Protein AF-A0A6J0AE97-F1 (afdb_monomer_lite)

Secondary structure (DSSP, 8-state):
-HHHHHHHHHHHHHHHHHHHHHHHHHHHHHHHHHHHHHHHHHHHHHHHHHHHHHHHHHHHHHHHHHHHHHHHHHHHHHHHHHHHHHHHHHHHHHHHHHHHHHHHHHHHHHHHHHHHHHHHHHHHHHHHTSS-----HHHHHHHHHHHHHHHHHHHHHHHHHHHHHHHHHHHHHHHHHHHHHHHHHHHHHHHHHHHHHHHHHHHHHHHHHHHHHHHHHHHHHHHHHHHHHH-TTSPTTTTGGGSPPP-PPPGGGS---------

Radius of gyration: 52.98 Å; chains: 1; bounding box: 102×42×170 Å

Foldseek 3Di:
DVVVVVVVVVVVVVVVVVVVVVVVVVVVVVVVVVVVVVVVVVVVVVVVVVVVVVVVVVVVVVVVVVVVVVVVVVVVVVVVVVVVVVVVVVVVVVVVVVVVVVVVVVVVVVVVVVVVVVVVVVVVVCVVVVDDDPDDPPVVVVVVVVVVVVVVVVVVVVVVVVVVVVVVVVVVVVVVVVVVVVVVVVVVVVVVVVVVVVVVVVVVVVVVVVVVVVVLVVVVVVVVVVCCVVPVVDDPPPCCVVPPDDDPDPPVPDPPPDDPPDD

Sequence (263 aa):
MLKERIAKAEAEIWAQADERQRQAVKKALKEAKDMYKKRIQVLEEEHQKDLQKMAAKTKIELHQNMEDELQREHLAAEQRMVHRIQRIMMECHCEKVQAVQEARAEERRAAQEEIQAQRRKALEELVNTGVTVVKDQKSVSQLIKRKEHEMNVYYCMAQRQEHEEVQAMLQEAEKTHQVALGNVTDKLVSTQGELLSIAKQLGIMTNWKDFLEEELQETRAAFQKYINYTFPKLSPGHADFLLPERKKTPSSLIPQENETTLD

pLDDT: mean 86.83, std 14.33, range [38.44, 97.94]

Structure (mmCIF, N/CA/C/O backbone):
data_AF-A0A6J0AE97-F1
#
_entry.id   AF-A0A6J0AE97-F1
#
loop_
_atom_site.group_PDB
_atom_site.id
_atom_site.type_symbol
_atom_site.label_atom_id
_atom_site.label_alt_id
_atom_site.label_comp_id
_atom_site.label_asym_id
_atom_site.label_entity_id
_atom_site.label_seq_id
_atom_site.pdbx_PDB_ins_code
_atom_site.Cartn_x
_atom_site.Cartn_y
_atom_site.Cartn_z
_atom_site.occupancy
_atom_site.B_iso_or_equiv
_atom_site.auth_seq_id
_atom_site.auth_comp_id
_atom_site.auth_asym_id
_atom_site.auth_atom_id
_atom_site.pdbx_PDB_model_num
ATOM 1 N N . MET A 1 1 ? 48.982 -16.276 -90.617 1.00 63.41 1 MET A N 1
ATOM 2 C CA . MET A 1 1 ? 48.430 -14.920 -90.832 1.00 63.41 1 MET A CA 1
ATOM 3 C C . MET A 1 1 ? 46.909 -14.835 -90.686 1.00 63.41 1 MET A C 1
ATOM 5 O O . MET A 1 1 ? 46.474 -14.304 -89.675 1.00 63.41 1 MET A O 1
ATOM 9 N N . LEU A 1 2 ? 46.075 -15.328 -91.620 1.00 72.50 2 LEU A N 1
ATOM 10 C CA . LEU A 1 2 ? 44.611 -15.116 -91.529 1.00 72.50 2 LEU A CA 1
ATOM 11 C C . LEU A 1 2 ? 43.948 -15.908 -90.380 1.00 72.50 2 LEU A C 1
ATOM 13 O O . LEU A 1 2 ? 43.216 -15.335 -89.582 1.00 72.50 2 LEU A O 1
ATOM 17 N N . LYS A 1 3 ? 44.273 -17.204 -90.243 1.00 78.06 3 LYS A N 1
ATOM 18 C CA . LYS A 1 3 ? 43.742 -18.079 -89.176 1.00 78.06 3 LYS A CA 1
ATOM 19 C C . LYS A 1 3 ? 44.108 -17.605 -87.761 1.00 78.06 3 LYS A C 1
ATOM 21 O O . LYS A 1 3 ? 43.287 -17.675 -86.860 1.00 78.06 3 LYS A O 1
ATOM 26 N N . GLU A 1 4 ? 45.312 -17.066 -87.576 1.00 78.69 4 GLU A N 1
ATOM 27 C CA . GLU A 1 4 ? 45.767 -16.527 -86.283 1.00 78.69 4 GLU A CA 1
ATOM 28 C C . GLU A 1 4 ? 45.053 -15.223 -85.909 1.00 78.69 4 GLU A C 1
ATOM 30 O O . GLU A 1 4 ? 44.801 -14.975 -84.734 1.00 78.69 4 GLU A O 1
ATOM 35 N N . ARG A 1 5 ? 44.708 -14.387 -86.899 1.00 78.81 5 ARG A N 1
ATOM 36 C CA . ARG A 1 5 ? 43.911 -13.173 -86.671 1.00 78.81 5 ARG A CA 1
ATOM 37 C C . ARG A 1 5 ? 42.468 -13.508 -86.287 1.00 78.81 5 ARG A C 1
ATOM 39 O O . ARG A 1 5 ? 41.928 -12.848 -85.410 1.00 78.81 5 ARG A O 1
ATOM 46 N N . ILE A 1 6 ? 41.887 -14.547 -86.892 1.00 83.06 6 ILE A N 1
ATOM 47 C CA . ILE A 1 6 ? 40.552 -15.054 -86.533 1.00 83.06 6 ILE A CA 1
A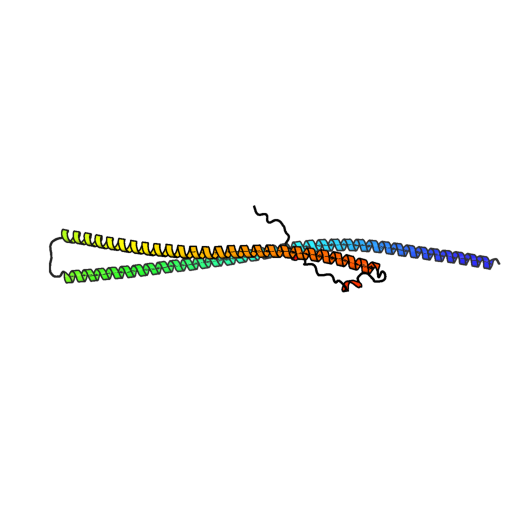TOM 48 C C . ILE A 1 6 ? 40.558 -15.601 -85.101 1.00 83.06 6 ILE A C 1
ATOM 50 O O . ILE A 1 6 ? 39.749 -15.164 -84.293 1.00 83.06 6 ILE A O 1
ATOM 54 N N . ALA A 1 7 ? 41.527 -16.450 -84.745 1.00 85.50 7 ALA A N 1
ATOM 55 C CA . ALA A 1 7 ? 41.634 -17.000 -83.391 1.00 85.50 7 ALA A CA 1
ATOM 56 C C . ALA A 1 7 ? 41.830 -15.916 -82.311 1.00 85.50 7 ALA A C 1
ATOM 58 O O . ALA A 1 7 ? 41.272 -16.019 -81.220 1.00 85.50 7 ALA A O 1
ATOM 59 N N . LYS A 1 8 ? 42.593 -14.851 -82.608 1.00 85.94 8 LYS A N 1
ATOM 60 C CA . LYS A 1 8 ? 42.724 -13.693 -81.706 1.00 85.94 8 LYS A CA 1
ATOM 61 C C . LYS A 1 8 ? 41.406 -12.938 -81.536 1.00 85.94 8 LYS A C 1
ATOM 63 O O . LYS A 1 8 ? 41.029 -12.651 -80.407 1.00 85.94 8 LYS A O 1
ATOM 68 N N . ALA A 1 9 ? 40.696 -12.666 -82.631 1.00 85.75 9 ALA A N 1
ATOM 69 C CA . ALA A 1 9 ? 39.398 -11.996 -82.578 1.00 85.75 9 ALA A CA 1
ATOM 70 C C . ALA A 1 9 ? 38.347 -12.835 -81.825 1.00 85.75 9 ALA A C 1
ATOM 72 O O . ALA A 1 9 ? 37.588 -12.299 -81.024 1.00 85.75 9 ALA A O 1
ATOM 73 N N . GLU A 1 10 ? 38.332 -14.156 -82.019 1.00 86.75 10 GLU A N 1
ATOM 74 C CA . GLU A 1 10 ? 37.465 -15.075 -81.271 1.00 86.75 10 GLU A CA 1
ATOM 75 C C . GLU A 1 10 ? 37.791 -15.061 -79.773 1.00 86.75 10 GLU A C 1
ATOM 77 O O . GLU A 1 10 ? 36.883 -14.934 -78.953 1.00 86.75 10 GLU A O 1
ATOM 82 N N . ALA A 1 11 ? 39.072 -15.126 -79.396 1.00 88.25 11 ALA A N 1
ATOM 83 C CA . ALA A 1 11 ? 39.493 -15.052 -77.996 1.00 88.25 11 ALA A CA 1
ATOM 84 C C . ALA A 1 11 ? 39.111 -13.715 -77.333 1.00 88.25 11 ALA A C 1
ATOM 86 O O . ALA A 1 11 ? 38.666 -13.703 -76.186 1.00 88.25 11 ALA A O 1
ATOM 87 N N . GLU A 1 12 ? 39.232 -12.595 -78.052 1.00 89.56 12 GLU A N 1
ATOM 88 C CA . GLU A 1 12 ? 38.793 -11.275 -77.580 1.00 89.56 12 GLU A CA 1
ATOM 89 C C . GLU A 1 12 ? 37.273 -11.211 -77.378 1.00 89.56 12 GLU A C 1
ATOM 91 O O . GLU A 1 12 ? 36.809 -10.683 -76.364 1.00 89.56 12 GLU A O 1
ATOM 96 N N . ILE A 1 13 ? 36.486 -11.788 -78.292 1.00 91.44 13 ILE A N 1
ATOM 97 C CA . ILE A 1 13 ? 35.025 -11.877 -78.158 1.00 91.44 13 ILE A CA 1
ATOM 98 C C . ILE A 1 13 ? 34.646 -12.734 -76.944 1.00 91.44 13 ILE A C 1
ATOM 100 O O . ILE A 1 13 ? 33.794 -12.323 -76.153 1.00 91.44 13 ILE A O 1
ATOM 104 N N . TRP A 1 14 ? 35.295 -13.886 -76.750 1.00 91.94 14 TRP A N 1
ATOM 105 C CA . TRP A 1 14 ? 35.063 -14.747 -75.587 1.00 91.94 14 TRP A CA 1
ATOM 106 C C . TRP A 1 14 ? 35.442 -14.064 -74.270 1.00 91.94 14 TRP A C 1
ATOM 108 O O . TRP A 1 14 ? 34.682 -14.145 -73.307 1.00 91.94 14 TRP A O 1
ATOM 118 N N . ALA A 1 15 ? 36.555 -13.327 -74.230 1.00 91.12 15 ALA A N 1
ATOM 119 C CA . ALA A 1 15 ? 36.951 -12.553 -73.056 1.00 91.12 15 ALA A CA 1
ATOM 120 C C . ALA A 1 15 ? 35.942 -11.436 -72.730 1.00 91.12 15 ALA A C 1
ATOM 122 O O . ALA A 1 15 ? 35.589 -11.235 -71.568 1.00 91.12 15 ALA A O 1
ATOM 123 N N . GLN A 1 16 ? 35.420 -10.740 -73.748 1.00 92.44 16 GLN A N 1
ATOM 124 C CA . GLN A 1 16 ? 34.354 -9.750 -73.559 1.00 92.44 16 GLN A CA 1
ATOM 125 C C . GLN A 1 16 ? 33.040 -10.386 -73.086 1.00 92.44 16 GLN A C 1
ATOM 127 O O . GLN A 1 16 ? 32.325 -9.785 -72.282 1.00 92.44 16 GLN A O 1
ATOM 132 N N . ALA A 1 17 ? 32.700 -11.577 -73.583 1.00 92.56 17 ALA A N 1
ATOM 133 C CA . ALA A 1 17 ? 31.515 -12.312 -73.155 1.00 92.56 17 ALA A CA 1
ATOM 134 C C . ALA A 1 17 ? 31.625 -12.756 -71.686 1.00 92.56 17 ALA A C 1
ATOM 136 O O . ALA A 1 17 ? 30.689 -12.518 -70.922 1.00 92.56 17 ALA A O 1
ATOM 137 N N . ASP A 1 18 ? 32.773 -13.307 -71.273 1.00 93.19 18 ASP A N 1
ATOM 138 C CA . ASP A 1 18 ? 33.025 -13.712 -69.881 1.00 93.19 18 ASP A CA 1
ATOM 139 C C . ASP A 1 18 ? 32.989 -12.501 -68.932 1.00 93.19 18 ASP A C 1
ATOM 141 O O . ASP A 1 18 ? 32.346 -12.541 -67.883 1.00 93.19 18 ASP A O 1
ATOM 145 N N . GLU A 1 19 ? 33.577 -11.366 -69.324 1.00 93.50 19 GLU A N 1
ATOM 146 C CA . GLU A 1 19 ? 33.522 -10.144 -68.514 1.00 93.50 19 GLU A CA 1
ATOM 147 C C . GLU A 1 19 ? 32.087 -9.605 -68.375 1.00 93.50 19 GLU A C 1
ATOM 149 O O . GLU A 1 19 ? 31.645 -9.290 -67.266 1.00 93.50 19 GLU A O 1
ATOM 154 N N . ARG A 1 20 ? 31.304 -9.566 -69.464 1.00 92.50 20 ARG A N 1
ATOM 155 C CA . ARG A 1 20 ? 29.881 -9.178 -69.403 1.00 92.50 20 ARG A CA 1
ATOM 156 C C . ARG A 1 20 ? 29.069 -10.133 -68.529 1.00 92.50 20 ARG A C 1
ATOM 158 O O . ARG A 1 20 ? 28.230 -9.674 -67.753 1.00 92.50 20 ARG A O 1
ATOM 165 N N . GLN A 1 21 ? 29.329 -11.437 -68.607 1.00 94.06 21 GLN A N 1
ATOM 166 C CA . GLN A 1 21 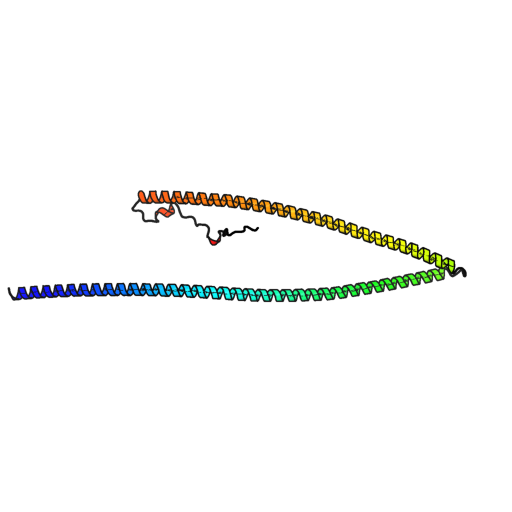? 28.672 -12.438 -67.769 1.00 94.06 21 GLN A CA 1
ATOM 167 C C . GLN A 1 21 ? 29.011 -12.232 -66.287 1.00 94.06 21 GLN A C 1
ATOM 169 O O . GLN A 1 21 ? 28.108 -12.191 -65.450 1.00 94.06 21 GLN A O 1
ATOM 174 N N . ARG A 1 22 ? 30.287 -12.017 -65.945 1.00 94.25 22 ARG A N 1
ATOM 175 C CA . ARG A 1 22 ? 30.718 -11.713 -64.570 1.00 94.25 22 ARG A CA 1
ATOM 176 C C . ARG A 1 22 ? 30.069 -10.440 -64.036 1.00 94.25 22 ARG A C 1
ATOM 178 O O . ARG A 1 22 ? 29.645 -10.414 -62.880 1.00 94.25 22 ARG A O 1
ATOM 185 N N . GLN A 1 23 ? 29.965 -9.395 -64.855 1.00 94.56 23 GLN A N 1
ATOM 186 C CA . GLN A 1 23 ? 29.293 -8.150 -64.476 1.00 94.56 23 GLN A CA 1
ATOM 187 C C . GLN A 1 23 ? 27.790 -8.353 -64.254 1.00 94.56 23 GLN A C 1
ATOM 189 O O . GLN A 1 23 ? 27.260 -7.873 -63.250 1.00 94.56 23 GLN A O 1
ATOM 194 N N . ALA A 1 24 ? 27.117 -9.112 -65.123 1.00 95.00 24 ALA A N 1
ATOM 195 C CA . ALA A 1 24 ? 25.704 -9.449 -64.969 1.00 95.00 24 ALA A CA 1
ATOM 196 C C . ALA A 1 24 ? 25.444 -10.254 -63.684 1.00 95.00 24 ALA A C 1
ATOM 198 O O . ALA A 1 24 ? 24.540 -9.915 -62.922 1.00 95.00 24 ALA A O 1
ATOM 199 N N . VAL A 1 25 ? 26.282 -11.254 -63.385 1.00 95.69 25 VAL A N 1
ATOM 200 C CA . VAL A 1 25 ? 26.188 -12.050 -62.149 1.00 95.69 25 VAL A CA 1
ATOM 201 C C . VAL A 1 25 ? 26.435 -11.186 -60.911 1.00 95.69 25 VAL A C 1
ATOM 203 O O . VAL A 1 25 ? 25.656 -11.243 -59.961 1.00 95.69 25 VAL A O 1
ATOM 206 N N . LYS A 1 26 ? 27.470 -10.334 -60.912 1.00 95.44 26 LYS A N 1
ATOM 207 C CA . LYS A 1 26 ? 27.734 -9.400 -59.801 1.00 95.44 26 LYS A CA 1
ATOM 208 C C . LYS A 1 26 ? 26.561 -8.447 -59.570 1.00 95.44 26 LYS A C 1
ATOM 210 O O . LYS A 1 26 ? 26.207 -8.194 -58.419 1.00 95.44 26 LYS A O 1
ATOM 215 N N . LYS A 1 27 ? 25.956 -7.932 -60.645 1.00 96.12 27 LYS A N 1
ATOM 216 C CA . LYS A 1 27 ? 24.781 -7.057 -60.570 1.00 96.12 27 LYS A CA 1
ATOM 217 C C . LYS A 1 27 ? 23.575 -7.796 -59.987 1.00 96.12 27 LYS A C 1
ATOM 219 O O . LYS A 1 27 ? 23.004 -7.306 -59.019 1.00 96.12 27 LYS A O 1
ATOM 224 N N . ALA A 1 28 ? 23.266 -8.994 -60.483 1.00 96.25 28 ALA A N 1
ATOM 225 C CA . ALA A 1 28 ? 22.170 -9.817 -59.970 1.00 96.25 28 ALA A CA 1
ATOM 226 C C . ALA A 1 28 ? 22.355 -10.181 -58.486 1.00 96.25 28 ALA A C 1
ATOM 228 O O . ALA A 1 28 ? 21.414 -10.084 -57.701 1.00 96.25 28 ALA A O 1
ATOM 229 N N . LEU A 1 29 ? 23.578 -10.532 -58.068 1.00 95.25 29 LEU A N 1
ATOM 230 C CA . LEU A 1 29 ? 23.891 -10.802 -56.660 1.00 95.25 29 LEU A CA 1
ATOM 231 C C . LEU A 1 29 ? 23.714 -9.563 -55.779 1.00 95.25 29 LEU A C 1
ATOM 233 O O . LEU A 1 29 ? 23.197 -9.671 -54.667 1.00 95.25 29 LEU A O 1
ATOM 237 N N . LYS A 1 30 ? 24.130 -8.387 -56.261 1.00 95.88 30 LYS A N 1
ATOM 238 C CA . LYS A 1 30 ? 23.958 -7.128 -55.531 1.00 95.88 30 LYS A CA 1
ATOM 239 C C . LYS A 1 30 ? 22.478 -6.774 -55.380 1.00 95.88 30 LYS A C 1
ATOM 241 O O . LYS A 1 30 ? 22.042 -6.503 -54.268 1.00 95.88 30 LYS A O 1
ATOM 246 N N . GLU A 1 31 ? 21.708 -6.852 -56.461 1.00 96.00 31 GLU A N 1
ATOM 247 C CA . GLU A 1 31 ? 20.266 -6.586 -56.449 1.00 96.00 31 GLU A CA 1
ATOM 248 C C . GLU A 1 31 ? 19.515 -7.565 -55.539 1.00 96.00 31 GLU A C 1
ATOM 250 O O . GLU A 1 31 ? 18.700 -7.137 -54.722 1.00 96.00 31 GLU A O 1
ATOM 255 N N . ALA A 1 32 ? 19.838 -8.861 -55.597 1.00 96.44 32 ALA A N 1
ATOM 256 C CA . ALA A 1 32 ? 19.267 -9.859 -54.697 1.00 96.44 32 ALA A CA 1
ATOM 257 C C . ALA A 1 32 ? 19.600 -9.549 -53.230 1.00 96.44 32 ALA A C 1
ATOM 259 O O . ALA A 1 32 ? 18.709 -9.556 -52.383 1.00 96.44 32 ALA A O 1
ATOM 260 N N . LYS A 1 33 ? 20.862 -9.219 -52.924 1.00 96.56 33 LYS A N 1
ATOM 261 C CA . LYS A 1 33 ? 21.286 -8.836 -51.570 1.00 96.56 33 LYS A CA 1
ATOM 262 C C . LYS A 1 33 ? 20.541 -7.598 -51.071 1.00 96.56 33 LYS A C 1
ATOM 264 O O . LYS A 1 33 ? 20.090 -7.593 -49.928 1.00 96.56 33 LYS A O 1
ATOM 269 N N . ASP A 1 34 ? 20.385 -6.580 -51.912 1.00 96.31 34 ASP A N 1
ATOM 270 C CA . ASP A 1 34 ? 19.666 -5.352 -51.566 1.00 96.31 34 ASP A CA 1
ATOM 271 C C . ASP A 1 34 ? 18.168 -5.625 -51.343 1.00 96.31 34 ASP A C 1
ATOM 273 O O . ASP A 1 34 ? 17.585 -5.105 -50.389 1.00 96.31 34 ASP A O 1
ATOM 277 N N . MET A 1 35 ? 17.550 -6.489 -52.157 1.00 96.75 35 MET A N 1
ATOM 278 C CA . MET A 1 35 ? 16.166 -6.930 -51.947 1.00 96.75 35 MET A CA 1
ATOM 279 C C . MET A 1 35 ? 15.995 -7.703 -50.637 1.00 96.75 35 MET A C 1
ATOM 281 O O . MET A 1 35 ? 15.087 -7.392 -49.866 1.00 96.75 35 MET A O 1
ATOM 285 N N . TYR A 1 36 ? 16.865 -8.676 -50.350 1.00 96.06 36 TYR A N 1
ATOM 286 C CA . TYR A 1 36 ? 16.800 -9.431 -49.097 1.00 96.06 36 TYR A CA 1
ATOM 287 C C . TYR A 1 36 ? 17.025 -8.533 -47.887 1.00 96.06 36 TYR A C 1
ATOM 289 O O . TYR A 1 36 ? 16.295 -8.652 -46.909 1.00 96.06 36 TYR A O 1
ATOM 297 N N . LYS A 1 37 ? 17.967 -7.588 -47.966 1.00 97.12 37 LYS A N 1
ATOM 298 C CA . LYS A 1 37 ? 18.207 -6.622 -46.892 1.00 97.12 37 LYS A CA 1
ATOM 299 C C . LYS A 1 37 ? 16.958 -5.788 -46.597 1.00 97.12 37 LYS A C 1
ATOM 301 O O . LYS A 1 37 ? 16.587 -5.661 -45.437 1.00 97.12 37 LYS A O 1
ATOM 306 N N . LYS A 1 38 ? 16.282 -5.276 -47.632 1.00 96.31 38 LYS A N 1
ATOM 307 C CA . LYS A 1 38 ? 15.012 -4.548 -47.465 1.00 96.31 38 LYS A CA 1
ATOM 308 C C . LYS A 1 38 ? 13.925 -5.433 -46.859 1.00 96.31 38 LYS A C 1
ATOM 310 O O . LYS A 1 38 ? 13.208 -4.995 -45.971 1.00 96.31 38 LYS A O 1
ATOM 315 N N . ARG A 1 39 ? 13.811 -6.685 -47.313 1.00 96.69 39 ARG A N 1
ATOM 316 C CA . ARG A 1 39 ? 12.804 -7.621 -46.800 1.00 96.69 39 ARG A CA 1
ATOM 317 C C . ARG A 1 39 ? 13.033 -7.976 -45.331 1.00 96.69 39 ARG A C 1
ATOM 319 O O . ARG A 1 39 ? 12.067 -8.043 -44.584 1.00 96.69 39 ARG A O 1
ATOM 326 N N . ILE A 1 40 ? 14.289 -8.168 -44.929 1.00 96.50 40 ILE A N 1
ATOM 327 C CA . ILE A 1 40 ? 14.666 -8.397 -43.530 1.00 96.50 40 ILE A CA 1
ATOM 328 C C . ILE A 1 40 ? 14.286 -7.184 -42.679 1.00 96.50 40 ILE A C 1
ATOM 330 O O . ILE A 1 40 ? 13.634 -7.365 -41.662 1.00 96.50 40 ILE A O 1
ATOM 334 N N . GLN A 1 41 ? 14.596 -5.965 -43.129 1.00 96.81 41 GLN A N 1
ATOM 335 C CA . GLN A 1 41 ? 14.234 -4.746 -42.394 1.00 96.81 41 GLN A CA 1
ATOM 336 C C . GLN A 1 41 ? 12.720 -4.611 -42.184 1.00 96.81 41 GLN A C 1
ATOM 338 O O . GLN A 1 41 ? 12.281 -4.335 -41.075 1.00 96.81 41 GLN A O 1
ATOM 343 N N . VAL A 1 42 ? 11.914 -4.861 -43.221 1.00 96.94 42 VAL A N 1
ATOM 344 C CA . VAL A 1 42 ? 10.445 -4.821 -43.095 1.00 96.94 42 VAL A CA 1
ATOM 345 C C . VAL A 1 42 ? 9.947 -5.869 -42.095 1.00 96.94 42 VAL A C 1
ATOM 347 O O . VAL A 1 42 ? 9.131 -5.549 -41.237 1.00 96.94 42 VAL A O 1
ATOM 350 N N . LEU A 1 43 ? 10.472 -7.097 -42.159 1.00 97.38 43 LEU A N 1
ATOM 351 C CA . LEU A 1 43 ? 10.120 -8.165 -41.217 1.00 97.38 43 LEU A CA 1
ATOM 352 C C . LEU A 1 43 ? 10.516 -7.824 -39.773 1.00 97.38 43 LEU A C 1
ATOM 354 O O . LEU A 1 43 ? 9.754 -8.090 -38.849 1.00 97.38 43 LEU A O 1
ATOM 358 N N . GLU A 1 44 ? 11.692 -7.229 -39.565 1.00 96.25 44 GLU A N 1
ATOM 359 C CA . GLU A 1 44 ? 12.144 -6.773 -38.246 1.00 96.25 44 GLU A CA 1
ATOM 360 C C . GLU A 1 44 ? 11.213 -5.691 -37.681 1.00 96.25 44 GLU A C 1
ATOM 362 O O . GLU A 1 44 ? 10.826 -5.760 -36.514 1.00 96.25 44 GLU A O 1
ATOM 367 N N . GLU A 1 45 ? 10.796 -4.728 -38.507 1.00 96.88 45 GLU A N 1
ATOM 368 C CA . GLU A 1 45 ? 9.845 -3.686 -38.106 1.00 96.88 45 GLU A CA 1
ATOM 369 C C . GLU A 1 45 ? 8.454 -4.246 -37.776 1.00 96.88 45 GLU A C 1
ATOM 371 O O . GLU A 1 45 ? 7.826 -3.805 -36.810 1.00 96.88 45 GLU A O 1
ATOM 376 N N . GLU A 1 46 ? 7.954 -5.203 -38.561 1.00 97.25 46 GLU A N 1
ATOM 377 C CA . GLU A 1 46 ? 6.676 -5.880 -38.312 1.00 97.25 46 GLU A CA 1
ATOM 378 C C . GLU A 1 46 ? 6.713 -6.668 -37.001 1.00 97.25 46 GLU A C 1
ATOM 380 O O . GLU A 1 46 ? 5.864 -6.458 -36.132 1.00 97.25 46 GLU A O 1
ATOM 385 N N . HIS A 1 47 ? 7.747 -7.490 -36.798 1.00 96.69 47 HIS A N 1
ATOM 386 C CA . HIS A 1 47 ? 7.928 -8.231 -35.553 1.00 96.69 47 HIS A CA 1
ATOM 387 C C . HIS A 1 47 ? 8.050 -7.302 -34.344 1.00 96.69 47 HIS A C 1
ATOM 389 O O . HIS A 1 47 ? 7.446 -7.567 -33.305 1.00 96.69 47 HIS A O 1
ATOM 395 N N . GLN A 1 48 ? 8.778 -6.190 -34.465 1.00 96.12 48 GLN A N 1
ATOM 396 C CA . GLN A 1 48 ? 8.900 -5.226 -33.374 1.00 96.12 48 GLN A CA 1
ATOM 397 C C . GLN A 1 48 ? 7.543 -4.605 -33.013 1.00 96.12 48 GLN A C 1
ATOM 399 O O . GLN A 1 48 ? 7.225 -4.460 -31.829 1.00 96.12 48 GLN A O 1
ATOM 404 N N . LYS A 1 49 ? 6.718 -4.270 -34.013 1.00 97.38 49 LYS A N 1
ATOM 405 C CA . LYS A 1 49 ? 5.356 -3.757 -33.792 1.00 97.38 49 LYS A CA 1
ATOM 406 C C . LYS A 1 49 ? 4.464 -4.798 -33.118 1.00 97.38 49 LYS A C 1
ATOM 408 O O . LYS A 1 49 ? 3.713 -4.449 -32.207 1.00 97.38 49 LYS A O 1
ATOM 413 N N . ASP A 1 50 ? 4.543 -6.057 -33.530 1.00 96.56 50 ASP A N 1
ATOM 414 C CA . ASP A 1 50 ? 3.730 -7.126 -32.948 1.00 96.56 50 ASP A CA 1
ATOM 415 C C . ASP A 1 50 ? 4.149 -7.449 -31.511 1.00 96.56 50 ASP A C 1
ATOM 417 O O . ASP A 1 50 ? 3.286 -7.595 -30.643 1.00 96.56 50 ASP A O 1
ATOM 421 N N . LEU A 1 51 ? 5.452 -7.442 -31.214 1.00 96.44 51 LEU A N 1
ATOM 422 C CA . LEU A 1 51 ? 5.958 -7.563 -29.845 1.00 96.44 51 LEU A CA 1
ATOM 423 C C . LEU A 1 51 ? 5.458 -6.422 -28.954 1.00 96.44 51 LEU A C 1
ATOM 425 O O . LEU A 1 51 ? 5.014 -6.673 -27.835 1.00 96.44 51 LEU A O 1
ATOM 429 N N . GLN A 1 52 ? 5.465 -5.179 -29.447 1.00 96.62 52 GLN A N 1
ATOM 430 C CA . GLN A 1 52 ? 4.934 -4.034 -28.701 1.00 96.62 52 GLN A CA 1
ATOM 431 C C . GLN A 1 52 ? 3.428 -4.158 -28.439 1.00 96.62 52 GLN A C 1
ATOM 433 O O . GLN A 1 52 ? 2.980 -3.902 -27.321 1.00 96.62 52 GLN A O 1
ATOM 438 N N . LYS A 1 53 ? 2.643 -4.589 -29.435 1.00 97.38 53 LYS A N 1
ATOM 439 C CA . LYS A 1 53 ? 1.199 -4.822 -29.272 1.00 97.38 53 LYS A CA 1
ATOM 440 C C . LYS A 1 53 ? 0.911 -5.930 -28.266 1.00 97.38 53 LYS A C 1
ATOM 442 O O . LYS A 1 53 ? 0.052 -5.755 -27.407 1.00 97.38 53 LYS A O 1
ATOM 447 N N . MET A 1 54 ? 1.629 -7.049 -28.357 1.00 96.12 54 MET A N 1
ATOM 448 C CA . MET A 1 54 ? 1.476 -8.163 -27.424 1.00 96.12 54 MET A CA 1
ATOM 449 C C . MET A 1 54 ? 1.863 -7.750 -26.007 1.00 96.12 54 MET A C 1
ATOM 451 O O . MET A 1 54 ? 1.089 -7.986 -25.089 1.00 96.12 54 MET A O 1
ATOM 455 N N . ALA A 1 55 ? 2.984 -7.047 -25.828 1.00 96.81 55 ALA A N 1
ATOM 456 C CA . ALA A 1 55 ? 3.393 -6.535 -24.523 1.00 96.81 55 ALA A CA 1
ATOM 457 C C . ALA A 1 55 ? 2.349 -5.578 -23.922 1.00 96.81 55 ALA A C 1
ATOM 459 O O . ALA A 1 55 ? 2.022 -5.686 -22.740 1.00 96.81 55 ALA A O 1
ATOM 460 N N . ALA A 1 56 ? 1.787 -4.671 -24.729 1.00 96.56 56 ALA A N 1
ATOM 461 C CA . ALA A 1 56 ? 0.728 -3.769 -24.284 1.00 96.56 56 ALA A CA 1
ATOM 462 C C . ALA A 1 56 ? -0.544 -4.532 -23.885 1.00 96.56 56 ALA A C 1
ATOM 464 O O . ALA A 1 56 ? -1.110 -4.265 -22.826 1.00 96.56 56 ALA A O 1
ATOM 465 N N . LYS A 1 57 ? -0.960 -5.515 -24.692 1.00 97.62 57 LYS A N 1
ATOM 466 C CA . LYS A 1 57 ? -2.129 -6.354 -24.408 1.00 97.62 57 LYS A CA 1
ATOM 467 C C . LYS A 1 57 ? -1.941 -7.172 -23.128 1.00 97.62 57 LYS A C 1
ATOM 469 O O . LYS A 1 57 ? -2.792 -7.107 -22.249 1.00 97.62 57 LYS A O 1
ATOM 474 N N . THR A 1 58 ? -0.807 -7.856 -22.981 1.00 96.19 58 THR A N 1
ATOM 475 C CA . THR A 1 58 ? -0.484 -8.622 -21.769 1.00 96.19 58 THR A CA 1
ATOM 476 C C . THR A 1 58 ? -0.442 -7.726 -20.535 1.00 96.19 58 THR A C 1
ATOM 478 O O . THR A 1 58 ? -0.925 -8.125 -19.483 1.00 96.19 58 THR A O 1
ATOM 481 N N . LYS A 1 59 ? 0.088 -6.500 -20.644 1.00 96.81 59 LYS A N 1
ATOM 482 C CA . LYS A 1 59 ? 0.102 -5.548 -19.526 1.00 96.81 59 LYS A CA 1
ATOM 483 C C . LYS A 1 59 ? -1.313 -5.169 -19.078 1.00 96.81 59 LYS A C 1
ATOM 485 O O . LYS A 1 59 ? -1.564 -5.105 -17.880 1.00 96.81 59 LYS A O 1
ATOM 490 N N . ILE A 1 60 ? -2.222 -4.927 -20.025 1.00 96.88 60 ILE A N 1
ATOM 491 C CA . ILE A 1 60 ? -3.623 -4.601 -19.722 1.00 96.88 60 ILE A CA 1
ATOM 492 C C . ILE A 1 60 ? -4.318 -5.794 -19.059 1.00 96.88 60 ILE A C 1
ATOM 494 O O . ILE A 1 60 ? -4.913 -5.624 -18.000 1.00 96.88 60 ILE A O 1
ATOM 498 N N . GLU A 1 61 ? -4.199 -6.992 -19.636 1.00 96.75 61 GLU A N 1
ATOM 499 C CA . GLU A 1 61 ? -4.801 -8.213 -19.080 1.00 96.75 61 GLU A CA 1
ATOM 500 C C . GLU A 1 61 ? -4.264 -8.523 -17.676 1.00 96.75 61 GLU A C 1
ATOM 502 O O . GLU A 1 61 ? -5.024 -8.890 -16.785 1.00 96.75 61 GLU A O 1
ATOM 507 N N . LEU A 1 62 ? -2.963 -8.321 -17.447 1.00 96.44 62 LEU A N 1
ATOM 508 C CA . LEU A 1 62 ? -2.354 -8.513 -16.133 1.00 96.44 62 LEU A CA 1
ATOM 509 C C . LEU A 1 62 ? -2.908 -7.531 -15.095 1.00 96.44 62 LEU A C 1
ATOM 511 O O . LEU A 1 62 ? -3.227 -7.948 -13.985 1.00 96.44 62 LEU A O 1
ATOM 515 N N . HIS A 1 63 ? -3.030 -6.245 -15.440 1.00 94.44 63 HIS A N 1
ATOM 516 C CA . HIS A 1 63 ? -3.609 -5.254 -14.532 1.00 94.44 63 HIS A CA 1
ATOM 517 C C . HIS A 1 63 ? -5.073 -5.566 -14.214 1.00 94.44 63 HIS A C 1
ATOM 519 O O . HIS A 1 63 ? -5.440 -5.549 -13.046 1.00 94.44 63 HIS A O 1
ATOM 525 N N . GLN A 1 64 ? -5.874 -5.923 -15.220 1.00 96.50 64 GLN A N 1
ATOM 526 C CA . GLN A 1 64 ? -7.278 -6.298 -15.023 1.00 96.50 64 GLN A CA 1
ATOM 527 C C . GLN A 1 64 ? -7.417 -7.523 -14.117 1.00 96.50 64 GLN A C 1
ATOM 529 O O . GLN A 1 64 ? -8.194 -7.501 -13.169 1.00 96.50 64 GLN A O 1
ATOM 534 N N . ASN A 1 65 ? -6.615 -8.565 -14.347 1.00 96.19 65 ASN A N 1
ATOM 535 C CA . ASN A 1 65 ? -6.627 -9.752 -13.494 1.00 96.19 65 ASN A CA 1
ATOM 536 C C . ASN A 1 65 ? -6.240 -9.420 -12.047 1.00 96.19 65 ASN A C 1
ATOM 538 O O . ASN A 1 65 ? -6.846 -9.940 -11.114 1.00 96.19 65 ASN A O 1
ATOM 542 N N . MET A 1 66 ? -5.250 -8.545 -11.854 1.00 96.00 66 MET A N 1
ATOM 543 C CA . MET A 1 66 ? -4.816 -8.140 -10.519 1.00 96.00 66 MET A CA 1
ATOM 544 C C . MET A 1 66 ? -5.867 -7.279 -9.804 1.00 96.00 66 MET A C 1
ATOM 546 O O . MET A 1 66 ? -6.082 -7.454 -8.607 1.00 96.00 66 MET A O 1
ATOM 550 N N . GLU A 1 67 ? -6.551 -6.386 -10.523 1.00 95.69 67 GLU A N 1
ATOM 551 C CA . GLU A 1 67 ? -7.683 -5.615 -9.993 1.00 95.69 67 GLU A CA 1
ATOM 552 C C . GLU A 1 67 ? -8.844 -6.532 -9.583 1.00 95.69 67 GLU A C 1
ATOM 554 O O . GLU A 1 67 ? -9.374 -6.394 -8.479 1.00 95.69 67 GLU A O 1
ATOM 559 N N . ASP A 1 68 ? -9.189 -7.512 -10.419 1.00 96.69 68 ASP A N 1
ATOM 560 C CA . ASP A 1 68 ? -10.233 -8.496 -10.134 1.00 96.69 68 ASP A CA 1
ATOM 561 C C . ASP A 1 68 ? -9.910 -9.344 -8.893 1.00 96.69 68 ASP A C 1
ATOM 563 O O . ASP A 1 68 ? -10.779 -9.577 -8.049 1.00 96.69 68 ASP A O 1
ATOM 567 N N . GLU A 1 69 ? -8.670 -9.825 -8.761 1.00 94.50 69 GLU A N 1
ATOM 568 C CA . GLU A 1 69 ? -8.234 -10.578 -7.580 1.00 94.50 69 GLU A CA 1
ATOM 569 C C . GLU A 1 69 ? -8.275 -9.720 -6.315 1.00 94.50 69 GLU A C 1
ATOM 571 O O . GLU A 1 69 ? -8.790 -10.166 -5.286 1.00 94.50 69 GLU A O 1
ATOM 576 N N . LEU A 1 70 ? -7.815 -8.469 -6.400 1.00 95.50 70 LEU A N 1
ATOM 577 C CA . LEU A 1 70 ? -7.854 -7.534 -5.280 1.00 95.50 70 LEU A CA 1
ATOM 578 C C . LEU A 1 70 ? -9.294 -7.268 -4.823 1.00 95.50 70 LEU A C 1
ATOM 580 O O . LEU A 1 70 ? -9.574 -7.296 -3.624 1.00 95.50 70 LEU A O 1
ATOM 584 N N . GLN A 1 71 ? -10.220 -7.060 -5.762 1.00 96.44 71 GLN A N 1
ATOM 585 C CA . GLN A 1 71 ? -11.638 -6.867 -5.450 1.00 96.44 71 GLN A CA 1
ATOM 586 C C . GLN A 1 71 ? -12.257 -8.107 -4.798 1.00 96.44 71 GLN A C 1
ATOM 588 O O . GLN A 1 71 ? -13.005 -7.982 -3.826 1.00 96.44 71 GLN A O 1
ATOM 593 N N . ARG A 1 72 ? -11.935 -9.312 -5.285 1.00 96.44 72 ARG A N 1
ATOM 594 C CA . ARG A 1 72 ? -12.431 -10.567 -4.694 1.00 96.44 72 ARG A CA 1
ATOM 595 C C . ARG A 1 72 ? -11.943 -10.748 -3.260 1.00 96.44 72 ARG A C 1
ATOM 597 O O . ARG A 1 72 ? -12.752 -11.059 -2.386 1.00 96.44 72 ARG A O 1
ATOM 604 N N . GLU A 1 73 ? -10.656 -10.520 -3.002 1.00 94.69 73 GLU A N 1
ATOM 605 C CA . GLU A 1 73 ? -10.096 -10.606 -1.649 1.00 94.69 73 GLU A CA 1
ATOM 606 C C . GLU A 1 73 ? -10.668 -9.537 -0.718 1.00 94.69 73 GLU A C 1
ATOM 608 O O . GLU A 1 73 ? -10.988 -9.836 0.436 1.00 94.69 73 GLU A O 1
ATOM 613 N N . HIS A 1 74 ? -10.869 -8.316 -1.220 1.00 94.12 74 HIS A N 1
ATOM 614 C CA . HIS A 1 74 ? -11.500 -7.237 -0.465 1.00 94.12 74 HIS A CA 1
ATOM 615 C C . HIS A 1 74 ? -12.919 -7.616 -0.025 1.00 94.12 74 HIS A C 1
ATOM 617 O O . HIS A 1 74 ? -13.222 -7.592 1.168 1.00 94.12 74 HIS A O 1
ATOM 623 N N . LEU A 1 75 ? -13.765 -8.059 -0.961 1.00 97.19 75 LEU A N 1
ATOM 624 C CA . LEU A 1 75 ? -15.134 -8.494 -0.662 1.00 97.19 75 LEU A CA 1
ATOM 625 C C . LEU A 1 75 ? -15.156 -9.682 0.310 1.00 97.19 75 LEU A C 1
ATOM 627 O O . LEU A 1 75 ? -15.968 -9.722 1.236 1.00 97.19 75 LEU A O 1
ATOM 631 N N . ALA A 1 76 ? -14.245 -10.645 0.146 1.00 96.25 76 ALA A N 1
ATOM 632 C CA . ALA A 1 76 ? -14.129 -11.771 1.066 1.00 96.25 76 ALA A CA 1
ATOM 633 C C . ALA A 1 76 ? -13.705 -11.317 2.476 1.00 96.25 76 ALA A C 1
ATOM 635 O O . ALA A 1 76 ? -14.225 -11.822 3.474 1.00 96.25 76 ALA A O 1
ATOM 636 N N . ALA A 1 77 ? -12.784 -10.356 2.586 1.00 95.88 77 ALA A N 1
ATOM 637 C CA . ALA A 1 77 ? -12.362 -9.782 3.860 1.00 95.88 77 ALA A CA 1
ATOM 638 C C . ALA A 1 77 ? -13.499 -9.021 4.554 1.00 95.88 77 ALA A C 1
ATOM 640 O O . ALA A 1 77 ? -13.717 -9.221 5.752 1.00 95.88 77 ALA A O 1
ATOM 641 N N . GLU A 1 78 ? -14.266 -8.224 3.809 1.00 95.38 78 GLU A N 1
ATOM 642 C CA . GLU A 1 78 ? -15.450 -7.532 4.322 1.00 95.38 78 GLU A CA 1
ATOM 643 C C . GLU A 1 78 ? -16.487 -8.520 4.853 1.00 95.38 78 GLU A C 1
ATOM 645 O O . GLU A 1 78 ? -16.952 -8.375 5.983 1.00 95.38 78 GLU A O 1
ATOM 650 N N . GLN A 1 79 ? -16.795 -9.580 4.100 1.00 96.25 79 GLN A N 1
ATOM 651 C CA . GLN A 1 79 ? -17.724 -10.621 4.548 1.00 96.25 79 GLN A CA 1
ATOM 652 C C . GLN A 1 79 ? -17.242 -11.305 5.833 1.00 96.25 79 GLN A C 1
ATOM 654 O O . GLN A 1 79 ? -18.027 -11.495 6.768 1.00 96.25 79 GLN A O 1
ATOM 659 N N . ARG A 1 80 ? -15.944 -11.632 5.924 1.00 95.88 80 ARG A N 1
ATOM 660 C CA . ARG A 1 80 ? -15.346 -12.189 7.150 1.00 95.88 80 ARG A CA 1
ATOM 661 C C . ARG A 1 80 ? -15.489 -11.227 8.330 1.00 95.88 80 ARG A C 1
ATOM 663 O O . ARG A 1 80 ? -15.800 -11.667 9.438 1.00 95.88 80 ARG A O 1
ATOM 670 N N . MET A 1 81 ? -15.284 -9.931 8.106 1.00 95.75 81 MET A N 1
ATOM 671 C CA . MET A 1 81 ? -15.410 -8.906 9.141 1.00 95.75 81 MET A CA 1
ATOM 672 C C . MET A 1 81 ? -16.863 -8.729 9.594 1.00 95.75 81 MET A C 1
ATOM 674 O O . MET A 1 81 ? -17.119 -8.737 10.796 1.00 95.75 81 MET A O 1
ATOM 678 N N . VAL A 1 82 ? -17.815 -8.658 8.660 1.00 97.56 82 VAL A N 1
ATOM 679 C CA . VAL A 1 82 ? -19.255 -8.578 8.954 1.00 97.56 82 VAL A CA 1
ATOM 680 C C . VAL A 1 82 ? -19.700 -9.775 9.788 1.00 97.56 82 VAL A C 1
ATOM 682 O O . VAL A 1 82 ? -20.322 -9.589 10.833 1.00 97.56 82 VAL A O 1
ATOM 685 N N . HIS A 1 83 ? -19.324 -10.994 9.392 1.00 97.56 83 HIS A N 1
ATOM 686 C CA . HIS A 1 83 ? -19.659 -12.204 10.149 1.00 97.56 83 HIS A CA 1
ATOM 687 C C . HIS A 1 83 ? -19.071 -12.183 11.565 1.00 97.56 83 HIS A C 1
ATOM 689 O O . HIS A 1 83 ? -19.731 -12.564 12.532 1.00 97.56 83 HIS A O 1
ATOM 695 N N . ARG A 1 84 ? -17.835 -11.690 11.715 1.00 97.19 84 ARG A N 1
ATOM 696 C CA . ARG A 1 84 ? -17.190 -11.549 13.026 1.00 97.19 84 ARG A CA 1
ATOM 697 C C . ARG A 1 84 ? -17.907 -10.528 13.908 1.00 97.19 84 ARG A C 1
ATOM 699 O O . ARG A 1 84 ? -18.136 -10.814 15.079 1.00 97.19 84 ARG A O 1
ATOM 706 N N . ILE A 1 85 ? -18.292 -9.379 13.354 1.00 96.88 85 ILE A N 1
ATOM 707 C CA . ILE A 1 85 ? -19.059 -8.354 14.075 1.00 96.88 85 ILE A CA 1
ATOM 708 C C . ILE A 1 85 ? -20.417 -8.916 14.500 1.00 96.88 85 ILE A C 1
ATOM 710 O O . ILE A 1 85 ? -20.791 -8.782 15.660 1.00 96.88 85 ILE A O 1
ATOM 714 N N . GLN A 1 86 ? -21.130 -9.597 13.601 1.00 96.81 86 GLN A N 1
ATOM 715 C CA . GLN A 1 86 ? -22.418 -10.221 13.915 1.00 96.81 86 GLN A CA 1
ATOM 716 C C . GLN A 1 86 ? -22.303 -11.246 15.046 1.00 96.81 86 GLN A C 1
ATOM 718 O O . GLN A 1 86 ? -23.136 -11.247 15.951 1.00 96.81 86 GLN A O 1
ATOM 723 N N . ARG A 1 87 ? -21.249 -12.070 15.039 1.00 97.56 87 ARG A N 1
ATOM 724 C CA . ARG A 1 87 ? -20.973 -13.012 16.130 1.00 97.56 87 ARG A CA 1
ATOM 725 C C . ARG A 1 87 ? -20.760 -12.290 17.462 1.00 97.56 87 ARG A C 1
ATOM 727 O O . ARG A 1 87 ? -21.441 -12.623 18.425 1.00 97.56 87 ARG A O 1
ATOM 734 N N . ILE A 1 88 ? -19.892 -11.277 17.491 1.00 97.19 88 ILE A N 1
ATOM 735 C CA . ILE A 1 88 ? -19.608 -10.492 18.705 1.00 97.19 88 ILE A CA 1
ATOM 736 C C . ILE A 1 88 ? -20.874 -9.793 19.216 1.00 97.19 88 ILE A C 1
ATOM 738 O O . ILE A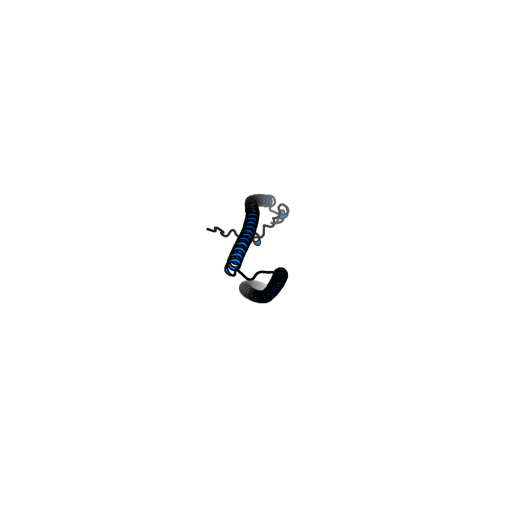 1 88 ? -21.134 -9.788 20.415 1.00 97.19 88 ILE A O 1
ATOM 742 N N . MET A 1 89 ? -21.699 -9.231 18.326 1.00 96.56 89 MET A N 1
ATOM 743 C CA . MET A 1 89 ? -22.973 -8.619 18.722 1.00 96.56 89 MET A CA 1
ATOM 744 C C . MET A 1 89 ? -23.915 -9.631 19.379 1.00 96.56 89 MET A C 1
ATOM 746 O O . MET A 1 89 ? -24.593 -9.294 20.348 1.00 96.56 89 MET A O 1
ATOM 750 N N . MET A 1 90 ? -23.972 -10.857 18.856 1.00 97.19 90 MET A N 1
ATOM 751 C CA . MET A 1 90 ? -24.823 -11.908 19.405 1.00 97.19 90 MET A CA 1
ATOM 752 C C . MET A 1 90 ? -24.313 -12.386 20.770 1.00 97.19 90 MET A C 1
ATOM 754 O O . MET A 1 90 ? -25.107 -12.502 21.700 1.00 97.19 90 MET A O 1
ATOM 758 N N . GLU A 1 91 ? -22.999 -12.577 20.913 1.00 97.19 91 GLU A N 1
ATOM 759 C CA . GLU A 1 91 ? -22.341 -12.908 22.186 1.00 97.19 91 GLU A CA 1
ATOM 760 C C . GLU A 1 91 ? -22.596 -11.818 23.240 1.00 97.19 91 GLU A C 1
ATOM 762 O O . GLU A 1 91 ? -23.145 -12.104 24.302 1.00 97.19 91 GLU A O 1
ATOM 767 N N . CYS A 1 92 ? -22.343 -10.551 22.902 1.00 97.56 92 CYS A N 1
ATOM 768 C CA . CYS A 1 92 ? -22.605 -9.409 23.778 1.00 97.56 92 CYS A CA 1
ATOM 769 C C . CYS A 1 92 ? -24.090 -9.300 24.168 1.00 97.56 92 CYS A C 1
ATOM 771 O O . CYS A 1 92 ? -24.427 -8.986 25.312 1.00 97.56 92 CYS A O 1
ATOM 773 N N . HIS A 1 93 ? -25.011 -9.589 23.241 1.00 97.69 93 HIS A N 1
ATOM 774 C CA . HIS A 1 93 ? -26.437 -9.607 23.557 1.00 97.69 93 HIS A CA 1
ATOM 775 C C . HIS A 1 93 ? -26.781 -10.695 24.582 1.00 97.69 93 HIS A C 1
ATOM 777 O O . HIS A 1 93 ? -27.517 -10.419 25.534 1.00 97.69 93 HIS A O 1
ATOM 783 N N . CYS A 1 94 ? -26.245 -11.907 24.410 1.00 97.50 94 CYS A N 1
ATOM 784 C CA . CYS A 1 94 ? -26.419 -13.005 25.357 1.00 97.50 94 CYS A CA 1
ATOM 785 C C . CYS A 1 94 ? -25.856 -12.650 26.739 1.00 97.50 94 CYS A C 1
ATOM 787 O O . CYS A 1 94 ? -26.578 -12.771 27.729 1.00 97.50 94 CYS A O 1
ATOM 789 N N . GLU A 1 95 ? -24.628 -12.134 26.800 1.00 97.31 95 GLU A N 1
ATOM 790 C CA . GLU A 1 95 ? -23.983 -11.691 28.043 1.00 97.31 95 GLU A CA 1
ATOM 791 C C . GLU A 1 95 ? -24.801 -10.608 28.751 1.00 97.31 95 GLU A C 1
ATOM 793 O O . GLU A 1 95 ? -25.056 -10.697 29.950 1.00 97.31 95 GLU A O 1
ATOM 798 N N . LYS A 1 96 ? -25.312 -9.620 28.006 1.00 97.81 96 LYS A N 1
ATOM 799 C CA . LYS A 1 96 ? -26.181 -8.571 28.554 1.00 97.81 96 LYS A CA 1
ATOM 800 C C . LYS A 1 96 ? -27.453 -9.150 29.167 1.00 97.81 96 LYS A C 1
ATOM 802 O O . LYS A 1 96 ? -27.888 -8.704 30.227 1.00 97.81 96 LYS A O 1
ATOM 807 N N . VAL A 1 97 ? -28.103 -10.096 28.486 1.00 97.81 97 VAL A N 1
ATOM 808 C CA . VAL A 1 97 ? -29.321 -10.736 29.006 1.00 97.81 97 VAL A CA 1
ATOM 809 C C . VAL A 1 97 ? -29.006 -11.527 30.271 1.00 97.81 97 VAL A C 1
ATOM 811 O O . VAL A 1 97 ? -29.757 -11.416 31.240 1.00 97.81 97 VAL A O 1
ATOM 814 N N . GLN A 1 98 ? -27.898 -12.267 30.286 1.00 97.94 98 GLN A N 1
ATOM 815 C CA . GLN A 1 98 ? -27.459 -13.025 31.452 1.00 97.94 98 GLN A CA 1
ATOM 816 C C . GLN A 1 98 ? -27.160 -12.104 32.644 1.00 97.94 98 GLN A C 1
ATOM 818 O O . GLN A 1 98 ? -27.739 -12.297 33.710 1.00 97.94 98 GLN A O 1
ATOM 823 N N . ALA A 1 99 ? -26.379 -11.039 32.445 1.00 97.19 99 ALA A N 1
ATOM 824 C CA . ALA A 1 99 ? -26.061 -10.066 33.489 1.00 97.19 99 ALA A CA 1
ATOM 825 C C . ALA A 1 99 ? -27.322 -9.404 34.077 1.00 97.19 99 ALA A C 1
ATOM 827 O O . ALA A 1 99 ? -27.453 -9.257 35.290 1.00 97.19 99 ALA A O 1
ATOM 828 N N . VAL A 1 100 ? -28.307 -9.058 33.237 1.00 97.75 100 VAL A N 1
ATOM 829 C CA . VAL A 1 100 ? -29.593 -8.509 33.709 1.00 97.75 100 VAL A CA 1
ATOM 830 C C . VAL A 1 100 ? -30.394 -9.541 34.507 1.00 97.75 100 VAL A C 1
ATOM 832 O O . VAL A 1 100 ? -31.068 -9.182 35.474 1.00 97.75 100 VAL A O 1
ATOM 835 N N . GLN A 1 101 ? -30.369 -10.815 34.111 1.00 97.12 101 GLN A N 1
ATOM 836 C CA . GLN A 1 101 ? -31.052 -11.875 34.855 1.00 97.12 101 GLN A CA 1
ATOM 837 C C . GLN A 1 101 ? -30.402 -12.123 36.217 1.00 97.12 101 GLN A C 1
ATOM 839 O O . GLN A 1 101 ? -31.127 -12.253 37.205 1.00 97.12 101 GLN A O 1
ATOM 844 N N . GLU A 1 102 ? -29.072 -12.147 36.274 1.00 97.44 102 GLU A N 1
ATOM 845 C CA . GLU A 1 102 ? -28.299 -12.297 37.509 1.00 97.44 102 GLU A CA 1
ATOM 846 C C . GLU A 1 102 ? -28.559 -11.125 38.463 1.00 97.44 102 GLU A C 1
ATOM 848 O O . GLU A 1 102 ? -28.985 -11.359 39.595 1.00 97.44 102 GLU A O 1
ATOM 853 N N . ALA A 1 103 ? -28.471 -9.881 37.978 1.00 96.81 103 ALA A N 1
ATOM 854 C CA . ALA A 1 103 ? -28.776 -8.687 38.769 1.00 96.81 103 ALA A CA 1
ATOM 855 C C . ALA A 1 103 ? -30.211 -8.704 39.330 1.00 96.81 103 ALA A C 1
ATOM 857 O O . ALA A 1 103 ? -30.434 -8.426 40.506 1.00 96.81 103 ALA A O 1
ATOM 858 N N . ARG A 1 104 ? -31.204 -9.107 38.522 1.00 95.50 104 ARG A N 1
ATOM 859 C CA . ARG A 1 104 ? -32.595 -9.257 38.993 1.00 95.50 104 ARG A CA 1
ATOM 860 C C . ARG A 1 104 ? -32.761 -10.382 40.012 1.00 95.50 104 ARG A C 1
ATOM 862 O O . ARG A 1 104 ? -33.649 -10.314 40.860 1.00 95.50 104 ARG A O 1
ATOM 869 N N . ALA A 1 105 ? -31.995 -11.464 39.897 1.00 96.62 105 ALA A N 1
ATOM 870 C CA . ALA A 1 105 ? -32.044 -12.556 40.862 1.00 96.62 105 ALA A CA 1
ATOM 871 C C . ALA A 1 105 ? -31.449 -12.123 42.206 1.00 96.62 105 ALA A C 1
ATOM 873 O O . ALA A 1 105 ? -32.015 -12.449 43.249 1.00 96.62 105 ALA A O 1
ATOM 874 N N . GLU A 1 106 ? -30.357 -11.365 42.174 1.00 95.75 106 GLU A N 1
ATOM 875 C CA . GLU A 1 106 ? -29.713 -10.795 43.353 1.00 95.75 106 GLU A CA 1
ATOM 876 C C . GLU A 1 106 ? -30.605 -9.754 44.042 1.00 95.75 106 GLU A C 1
ATOM 878 O O . GLU A 1 106 ? -30.851 -9.869 45.240 1.00 95.75 106 GLU A O 1
ATOM 883 N N . GLU A 1 107 ? -31.223 -8.846 43.280 1.00 92.81 107 GLU A N 1
ATOM 884 C CA . GLU A 1 107 ? -32.211 -7.884 43.791 1.00 92.81 107 GLU A CA 1
ATOM 885 C C . GLU A 1 107 ? -33.376 -8.587 44.507 1.00 92.81 107 GLU A C 1
ATOM 887 O O . GLU A 1 107 ? -33.776 -8.199 45.605 1.00 92.81 107 GLU A O 1
ATOM 892 N N . ARG A 1 108 ? -33.904 -9.676 43.929 1.00 95.25 108 ARG A N 1
ATOM 893 C CA . ARG A 1 108 ? -34.974 -10.464 44.564 1.00 95.25 108 ARG A CA 1
ATOM 894 C C . ARG A 1 108 ? -34.524 -11.138 45.855 1.00 95.25 108 ARG A C 1
ATOM 896 O O . ARG A 1 108 ? -35.319 -11.199 46.792 1.00 95.25 108 ARG A O 1
ATOM 903 N N . ARG A 1 109 ? -33.292 -11.660 45.903 1.00 96.06 109 ARG A N 1
ATOM 904 C CA . ARG A 1 109 ? -32.728 -12.260 47.124 1.00 96.06 109 ARG A CA 1
ATOM 905 C C . ARG A 1 109 ? -32.573 -11.205 48.210 1.00 96.06 109 ARG A C 1
ATOM 907 O O . ARG A 1 109 ? -33.109 -11.403 49.294 1.00 96.06 109 ARG A O 1
ATOM 914 N N . ALA A 1 110 ? -31.964 -10.066 47.885 1.00 93.94 110 ALA A N 1
ATOM 915 C CA . ALA A 1 110 ? -31.812 -8.943 48.804 1.00 93.94 110 ALA A CA 1
ATOM 916 C C . ALA A 1 110 ? -33.174 -8.446 49.326 1.00 93.94 110 ALA A C 1
ATOM 918 O O . ALA A 1 110 ? -33.357 -8.278 50.529 1.00 93.94 110 ALA A O 1
ATOM 919 N N . ALA A 1 111 ? -34.178 -8.309 48.452 1.00 93.56 111 ALA A N 1
ATOM 920 C CA . ALA A 1 111 ? -35.531 -7.931 48.857 1.00 93.56 111 ALA A CA 1
ATOM 921 C C . ALA A 1 111 ? -36.187 -8.974 49.785 1.00 93.56 111 ALA A C 1
ATOM 923 O O . ALA A 1 111 ? -36.872 -8.611 50.741 1.00 93.56 111 ALA A O 1
ATOM 924 N N . GLN A 1 112 ? -35.988 -10.273 49.536 1.00 93.25 112 GLN A N 1
ATOM 925 C CA . GLN A 1 112 ? -36.486 -11.333 50.420 1.00 93.25 112 GLN A CA 1
ATOM 926 C C . GLN A 1 112 ? -35.787 -11.342 51.780 1.00 93.25 112 GLN A C 1
ATOM 928 O O . GLN A 1 112 ? -36.458 -11.538 52.796 1.00 93.25 112 GLN A O 1
ATOM 933 N N . GLU A 1 113 ? -34.473 -11.141 51.805 1.00 93.56 113 GLU A N 1
ATOM 934 C CA . GLU A 1 113 ? -33.687 -11.037 53.034 1.00 93.56 113 GLU A CA 1
ATOM 935 C C . GLU A 1 113 ? -34.133 -9.838 53.868 1.00 93.56 113 GLU A C 1
ATOM 937 O O . GLU A 1 113 ? -34.412 -10.006 55.055 1.00 93.56 113 GLU A O 1
ATOM 942 N N . GLU A 1 114 ? -34.334 -8.678 53.241 1.00 92.44 114 GLU A N 1
ATOM 943 C CA . GLU A 1 114 ? -34.836 -7.480 53.914 1.00 92.44 114 GLU A CA 1
ATOM 944 C C . GLU A 1 114 ? -36.256 -7.698 54.457 1.00 92.44 114 GLU A C 1
ATOM 946 O O . GLU A 1 114 ? -36.527 -7.413 55.621 1.00 92.44 114 GLU A O 1
ATOM 951 N N . ILE A 1 115 ? -37.166 -8.309 53.685 1.00 90.94 115 ILE A N 1
ATOM 952 C CA . ILE A 1 115 ? -38.511 -8.659 54.180 1.00 90.94 115 ILE A CA 1
ATOM 953 C C . ILE A 1 115 ? -38.427 -9.605 55.387 1.00 90.94 115 ILE A C 1
ATOM 955 O O . ILE A 1 115 ? -39.195 -9.460 56.342 1.00 90.94 115 ILE A O 1
ATOM 959 N N . GLN A 1 116 ? -37.525 -10.589 55.369 1.00 90.06 116 GLN A N 1
ATOM 960 C CA . GLN A 1 116 ? -37.332 -11.478 56.514 1.00 90.06 116 GLN A CA 1
ATOM 961 C C . GLN A 1 116 ? -36.735 -10.748 57.718 1.00 90.06 116 GLN A C 1
ATOM 963 O O . GLN A 1 116 ? -37.189 -10.989 58.837 1.00 90.06 116 GLN A O 1
ATOM 968 N N . ALA A 1 117 ? -35.762 -9.862 57.510 1.00 90.38 117 ALA A N 1
ATOM 969 C CA . ALA A 1 117 ? -35.168 -9.045 58.561 1.00 90.38 117 ALA A CA 1
ATOM 970 C C . ALA A 1 117 ? -36.226 -8.146 59.214 1.00 90.38 117 ALA A C 1
ATOM 972 O O . ALA A 1 117 ? -36.375 -8.164 60.436 1.00 90.38 117 ALA A O 1
ATOM 973 N N . GLN A 1 118 ? -37.050 -7.470 58.408 1.00 87.38 118 GLN A N 1
ATOM 974 C CA . GLN A 1 118 ? -38.186 -6.674 58.876 1.00 87.38 118 GLN A CA 1
ATOM 975 C C . GLN A 1 118 ? -39.204 -7.526 59.642 1.00 87.38 118 GLN A C 1
ATOM 977 O O . GLN A 1 118 ? -39.669 -7.123 60.704 1.00 87.38 118 GLN A O 1
ATOM 982 N N . ARG A 1 119 ? -39.525 -8.740 59.168 1.00 84.31 119 ARG A N 1
ATOM 983 C CA . ARG A 1 119 ? -40.416 -9.667 59.892 1.00 84.31 119 ARG A CA 1
ATOM 984 C C . ARG A 1 119 ? -39.846 -10.100 61.240 1.00 84.31 119 ARG A C 1
ATOM 986 O O . ARG A 1 119 ? -40.596 -10.143 62.210 1.00 84.31 119 ARG A O 1
ATOM 993 N N . ARG A 1 120 ? -38.551 -10.428 61.311 1.00 85.88 120 ARG A N 1
ATOM 994 C CA . ARG A 1 120 ? -37.877 -10.797 62.569 1.00 85.88 120 ARG A CA 1
ATOM 995 C C . ARG A 1 120 ? -37.877 -9.625 63.540 1.00 85.88 120 ARG A C 1
ATOM 997 O O . ARG A 1 120 ? -38.262 -9.809 64.687 1.00 85.88 120 ARG A O 1
ATOM 1004 N N . LYS A 1 121 ? -37.551 -8.426 63.053 1.00 86.69 121 LYS A N 1
ATOM 1005 C CA . LYS A 1 121 ? -37.571 -7.192 63.838 1.00 86.69 121 LYS A CA 1
ATOM 1006 C C . LYS A 1 121 ? -38.971 -6.864 64.359 1.00 86.69 121 LYS A C 1
ATOM 1008 O O . LYS A 1 121 ? -39.119 -6.597 65.540 1.00 86.69 121 LYS A O 1
ATOM 1013 N N . ALA A 1 122 ? -40.006 -6.971 63.525 1.00 80.94 122 ALA A N 1
ATOM 1014 C CA . ALA A 1 122 ? -41.392 -6.773 63.950 1.00 80.94 122 ALA A CA 1
ATOM 1015 C C . ALA A 1 122 ? -41.841 -7.818 64.985 1.00 80.94 122 ALA A C 1
ATOM 1017 O O . ALA A 1 122 ? -42.566 -7.486 65.916 1.00 80.94 122 ALA A O 1
ATOM 1018 N N . LEU A 1 123 ? -41.407 -9.077 64.850 1.00 78.81 123 LEU A N 1
ATOM 1019 C CA . LEU A 1 123 ? -41.701 -10.131 65.823 1.00 78.81 123 LEU A CA 1
ATOM 1020 C C . LEU A 1 123 ? -40.978 -9.886 67.157 1.00 78.81 123 LEU A C 1
ATOM 1022 O O . LEU A 1 123 ? -41.594 -10.024 68.208 1.00 78.81 123 LEU A O 1
ATOM 1026 N N . GLU A 1 124 ? -39.704 -9.489 67.123 1.00 77.00 124 GLU A N 1
ATOM 1027 C CA . GLU A 1 124 ? -38.946 -9.078 68.311 1.00 77.00 124 GLU A CA 1
ATOM 1028 C C . GLU A 1 124 ? -39.561 -7.848 68.972 1.00 77.00 124 GLU A C 1
ATOM 1030 O O . GLU A 1 124 ? -39.712 -7.831 70.188 1.00 77.00 124 GLU A O 1
ATOM 1035 N N . GLU A 1 125 ? -39.972 -6.842 68.200 1.00 73.56 125 GLU A N 1
ATOM 1036 C CA . GLU A 1 125 ? -40.696 -5.682 68.713 1.00 73.56 125 GLU A CA 1
ATOM 1037 C C . GLU A 1 125 ? -42.007 -6.110 69.381 1.00 73.56 125 GLU A C 1
ATOM 1039 O O . GLU A 1 125 ? -42.290 -5.638 70.477 1.00 73.56 125 GLU A O 1
ATOM 1044 N N . LEU A 1 126 ? -42.763 -7.050 68.802 1.00 64.12 126 LEU A N 1
ATOM 1045 C CA . LEU A 1 126 ? -44.034 -7.563 69.340 1.00 64.12 126 LEU A CA 1
ATOM 1046 C C . LEU A 1 126 ? -43.842 -8.407 70.615 1.00 64.12 126 LEU A C 1
ATOM 1048 O O . LEU A 1 126 ? -44.649 -8.325 71.538 1.00 64.12 126 LEU A O 1
ATOM 1052 N N . VAL A 1 127 ? -42.750 -9.169 70.706 1.00 65.50 127 VAL A N 1
ATOM 1053 C CA . VAL A 1 127 ? -42.357 -9.911 71.917 1.00 65.50 127 VAL A CA 1
ATOM 1054 C C . VAL A 1 127 ? -41.847 -8.958 73.005 1.00 65.50 127 VAL A C 1
ATOM 1056 O O . VAL A 1 127 ? -42.239 -9.084 74.164 1.00 65.50 127 VAL A O 1
ATOM 1059 N N . ASN A 1 128 ? -41.047 -7.955 72.637 1.00 59.31 128 ASN A N 1
ATOM 1060 C CA . ASN A 1 128 ? -40.525 -6.937 73.553 1.00 59.31 128 ASN A CA 1
ATOM 1061 C C . ASN A 1 128 ? -41.614 -5.963 74.041 1.00 59.31 128 ASN A C 1
ATOM 1063 O O . ASN A 1 128 ? -41.505 -5.429 75.142 1.00 59.31 128 ASN A O 1
ATOM 1067 N N . THR A 1 129 ? -42.684 -5.758 73.266 1.00 56.28 129 THR A N 1
ATOM 1068 C CA . THR A 1 129 ? -43.864 -4.953 73.649 1.00 56.28 129 THR A CA 1
ATOM 1069 C C . THR A 1 129 ? -45.016 -5.787 74.220 1.00 56.28 129 THR A C 1
ATOM 1071 O O . THR A 1 129 ? -46.103 -5.261 74.462 1.00 56.28 129 THR A O 1
ATOM 1074 N N . GLY A 1 130 ? -44.769 -7.062 74.551 1.00 48.69 130 GLY A N 1
ATOM 1075 C CA . GLY A 1 130 ? -45.713 -7.957 75.233 1.00 48.69 130 GLY A CA 1
ATOM 1076 C C . GLY A 1 130 ? -46.164 -7.510 76.633 1.00 48.69 130 GLY A C 1
ATOM 1077 O O . GLY A 1 130 ? -46.995 -8.175 77.247 1.00 48.69 130 GLY A O 1
ATOM 1078 N N . VAL A 1 131 ? -45.687 -6.372 77.143 1.00 47.59 131 VAL A N 1
ATOM 1079 C CA . VAL A 1 131 ? -46.246 -5.705 78.321 1.00 47.59 131 VAL A CA 1
ATOM 1080 C C . VAL A 1 131 ? -46.386 -4.211 78.025 1.00 47.59 131 VAL A C 1
ATOM 1082 O O . VAL A 1 131 ? -45.403 -3.478 78.021 1.00 47.59 131 VAL A O 1
ATOM 1085 N N . THR A 1 132 ? -47.645 -3.776 77.869 1.00 43.69 132 THR A N 1
ATOM 1086 C CA . THR A 1 132 ? -48.138 -2.380 77.768 1.00 43.69 132 THR A CA 1
ATOM 1087 C C . THR A 1 132 ? -47.724 -1.654 76.469 1.00 43.69 132 THR A C 1
ATOM 1089 O O . THR A 1 132 ? -46.581 -1.693 76.057 1.00 43.69 132 THR A O 1
ATOM 1092 N N . VAL A 1 133 ? -48.591 -0.982 75.705 1.00 45.94 133 VAL A N 1
ATOM 1093 C CA . VAL A 1 133 ? -49.564 0.047 76.086 1.00 45.94 133 VAL A CA 1
ATOM 1094 C C . VAL A 1 133 ? -50.615 0.182 74.973 1.00 45.94 133 VAL A C 1
ATOM 1096 O O . VAL A 1 133 ? -50.296 0.418 73.809 1.00 45.94 133 VAL A O 1
ATOM 1099 N N . VAL A 1 134 ? -51.891 0.132 75.360 1.00 53.72 134 VAL A N 1
ATOM 1100 C CA . VAL A 1 134 ? -52.983 0.775 74.621 1.00 53.72 134 VAL A CA 1
ATOM 1101 C C . VAL A 1 134 ? -53.018 2.239 75.057 1.00 53.72 134 VAL A C 1
ATOM 1103 O O . VAL A 1 134 ? -53.358 2.504 76.207 1.00 53.72 134 VAL A O 1
ATOM 1106 N N . LYS A 1 135 ? -52.665 3.140 74.128 1.00 51.09 135 LYS A N 1
ATOM 1107 C CA . LYS A 1 135 ? -52.995 4.583 74.010 1.00 51.09 135 LYS A CA 1
ATOM 1108 C C . LYS A 1 135 ? -51.781 5.394 73.552 1.00 51.09 135 LYS A C 1
ATOM 1110 O O . LYS A 1 135 ? -50.945 5.781 74.354 1.00 51.09 135 LYS A O 1
ATOM 1115 N N . ASP A 1 136 ? -51.692 5.617 72.241 1.00 54.97 136 ASP A N 1
ATOM 1116 C CA . ASP A 1 136 ? -51.713 6.963 71.638 1.00 54.97 136 ASP A CA 1
ATOM 1117 C C . ASP A 1 136 ? -51.293 6.896 70.164 1.00 54.97 136 ASP A C 1
ATOM 1119 O O . ASP A 1 136 ? -50.150 7.130 69.769 1.00 54.97 136 ASP A O 1
ATOM 1123 N N . GLN A 1 137 ? -52.277 6.612 69.308 1.00 52.00 137 GLN A N 1
ATOM 1124 C CA . GLN A 1 137 ? -52.116 6.442 67.859 1.00 52.00 137 GLN A CA 1
ATOM 1125 C C . GLN A 1 137 ? -51.597 7.706 67.138 1.00 52.00 137 GLN A C 1
ATOM 1127 O O . GLN A 1 137 ? -51.026 7.619 66.049 1.00 52.00 137 GLN A O 1
ATOM 1132 N N . LYS A 1 138 ? -51.725 8.889 67.760 1.00 53.59 138 LYS A N 1
ATOM 1133 C CA . LYS A 1 138 ? -51.161 10.153 67.252 1.00 53.59 138 LYS A CA 1
ATOM 1134 C C . LYS A 1 138 ? -49.679 10.352 67.609 1.00 53.59 138 LYS A C 1
ATOM 1136 O O . LYS A 1 138 ? -48.979 11.004 66.840 1.00 53.59 138 LYS A O 1
ATOM 1141 N N . SER A 1 139 ? -49.196 9.767 68.710 1.00 60.31 139 SER A N 1
ATOM 1142 C CA . SER A 1 139 ? -47.796 9.860 69.165 1.00 60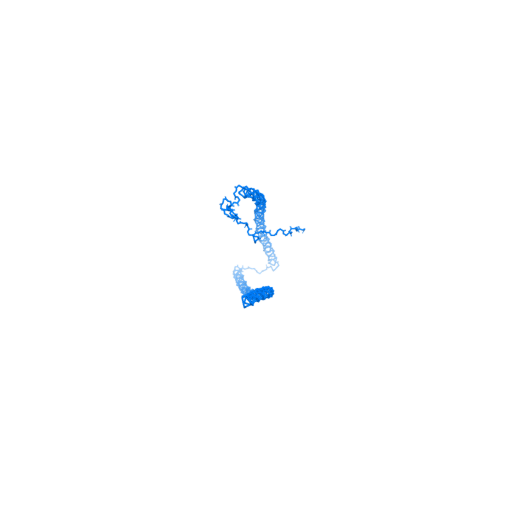.31 139 SER A CA 1
ATOM 1143 C C . SER A 1 139 ? -46.872 8.964 68.330 1.00 60.31 139 SER A C 1
ATOM 1145 O O . SER A 1 139 ? -45.875 9.428 67.775 1.00 60.31 139 SER A O 1
ATOM 1147 N N . VAL A 1 140 ? -47.271 7.706 68.117 1.00 66.31 140 VAL A N 1
ATOM 1148 C CA . VAL A 1 140 ? -46.504 6.728 67.322 1.00 66.31 140 VAL A CA 1
ATOM 1149 C C . VAL A 1 140 ? -46.393 7.157 65.855 1.00 66.31 140 VAL A C 1
ATOM 1151 O O . VAL A 1 140 ? -45.315 7.099 65.272 1.00 66.31 140 VAL A O 1
ATOM 1154 N N . SER A 1 141 ? -47.470 7.693 65.272 1.00 68.31 141 SER A N 1
ATOM 1155 C CA . SER A 1 141 ? -47.457 8.200 63.891 1.00 68.31 141 SER A CA 1
ATOM 1156 C C . SER A 1 141 ? -46.496 9.384 63.699 1.00 68.31 141 SER A C 1
ATOM 1158 O O . SER A 1 141 ? -45.885 9.523 62.642 1.00 68.31 141 SER A O 1
ATOM 1160 N N . GLN A 1 142 ? -46.343 10.251 64.708 1.00 72.25 142 GLN A N 1
ATOM 1161 C CA . GLN A 1 142 ? -45.357 11.338 64.672 1.00 72.25 142 GLN A CA 1
ATOM 1162 C C . GLN A 1 142 ? -43.925 10.821 64.856 1.00 72.25 142 GLN A C 1
ATOM 1164 O O . GLN A 1 142 ? -43.008 11.346 64.225 1.00 72.25 142 GLN A O 1
ATOM 1169 N N . LEU A 1 143 ? -43.731 9.792 65.684 1.00 79.44 143 LEU A N 1
ATOM 1170 C CA . LEU A 1 143 ? -42.435 9.147 65.884 1.00 79.44 143 LEU A CA 1
ATOM 1171 C C . LEU A 1 143 ? -41.944 8.453 64.604 1.00 79.44 143 LEU A C 1
ATOM 1173 O O . LEU A 1 143 ? -40.796 8.651 64.215 1.00 79.44 143 LEU A O 1
ATOM 1177 N N . ILE A 1 144 ? -42.827 7.720 63.915 1.00 80.81 144 ILE A N 1
ATOM 1178 C CA . ILE A 1 144 ? -42.534 7.075 62.625 1.00 80.81 144 ILE A CA 1
ATOM 1179 C C . ILE A 1 144 ? -42.135 8.126 61.590 1.00 80.81 144 ILE A C 1
ATOM 1181 O O . ILE A 1 144 ? -41.075 8.004 60.993 1.00 80.81 144 ILE A O 1
ATOM 1185 N N . LYS A 1 145 ? -42.900 9.220 61.460 1.00 82.00 145 LYS A N 1
ATOM 1186 C CA . LYS A 1 145 ? -42.557 10.316 60.536 1.00 82.00 145 LYS A CA 1
ATOM 1187 C C . LYS A 1 145 ? -41.206 10.965 60.847 1.00 82.00 145 LYS A C 1
ATOM 1189 O O . LYS A 1 145 ? -40.485 11.328 59.922 1.00 82.00 145 LYS A O 1
ATOM 1194 N N . ARG A 1 146 ? -40.839 11.118 62.128 1.00 81.44 146 ARG A N 1
ATOM 1195 C CA . ARG A 1 146 ? -39.501 11.613 62.505 1.00 81.44 146 ARG A CA 1
ATOM 1196 C C . ARG A 1 146 ? -38.406 10.622 62.133 1.00 81.44 146 ARG A C 1
ATOM 1198 O O . ARG A 1 146 ? -37.387 11.054 61.614 1.00 81.44 146 ARG A O 1
ATOM 1205 N N . LYS A 1 147 ? -38.612 9.326 62.375 1.00 85.88 147 LYS A N 1
ATOM 1206 C CA . LYS A 1 147 ? -37.628 8.288 62.048 1.00 85.88 147 LYS A CA 1
ATOM 1207 C C . LYS A 1 147 ? -37.477 8.072 60.545 1.00 85.88 147 LYS A C 1
ATOM 1209 O O . LYS A 1 147 ? -36.352 7.933 60.084 1.00 85.88 147 LYS A O 1
ATOM 1214 N N . GLU A 1 148 ? -38.563 8.126 59.778 1.00 84.50 148 GLU A N 1
ATOM 1215 C CA . GLU A 1 148 ? -38.516 8.157 58.312 1.00 84.50 148 GLU A CA 1
ATOM 1216 C C . GLU A 1 148 ? -37.757 9.384 57.815 1.00 84.50 148 GLU A C 1
ATOM 1218 O O . GLU A 1 148 ? -36.899 9.254 56.951 1.00 84.50 148 GLU A O 1
ATOM 1223 N N . HIS A 1 149 ? -38.024 10.568 58.375 1.00 86.94 149 HIS A N 1
ATOM 1224 C CA . HIS A 1 149 ? -37.305 11.781 57.994 1.00 86.94 149 HIS A CA 1
ATOM 1225 C C . HIS A 1 149 ? -35.808 11.687 58.319 1.00 86.94 149 HIS A C 1
ATOM 1227 O O . HIS A 1 149 ? -34.984 11.991 57.466 1.00 86.94 149 HIS A O 1
ATOM 1233 N N . GLU A 1 150 ? -35.455 11.210 59.512 1.00 87.81 150 GLU A N 1
ATOM 1234 C CA . GLU A 1 150 ? -34.070 10.986 59.938 1.00 87.81 150 GLU A CA 1
ATOM 1235 C C . GLU A 1 150 ? -33.359 9.971 59.026 1.00 87.81 150 GLU A C 1
ATOM 1237 O O . GLU A 1 150 ? -32.271 10.243 58.525 1.00 87.81 150 GLU A O 1
ATOM 1242 N N . MET A 1 151 ? -34.005 8.842 58.722 1.00 89.12 151 MET A N 1
ATOM 1243 C CA . MET A 1 151 ? -33.474 7.828 57.807 1.00 89.12 151 MET A CA 1
ATOM 1244 C C . MET A 1 151 ? -33.303 8.367 56.383 1.00 89.12 151 MET A C 1
ATOM 1246 O O . MET A 1 151 ? -32.294 8.095 55.740 1.00 89.12 151 MET A O 1
ATOM 1250 N N . ASN A 1 152 ? -34.246 9.180 55.905 1.00 90.75 152 ASN A N 1
ATOM 1251 C CA . ASN A 1 152 ? -34.176 9.791 54.582 1.00 90.75 152 ASN A CA 1
ATOM 1252 C C . ASN A 1 152 ? -33.065 10.855 54.502 1.00 90.75 152 ASN A C 1
ATOM 1254 O O . ASN A 1 152 ? -32.407 10.978 53.473 1.00 90.75 152 ASN A O 1
ATOM 1258 N N . VAL A 1 153 ? -32.792 11.577 55.596 1.00 90.56 153 VAL A N 1
ATOM 1259 C CA . VAL A 1 153 ? -31.642 12.493 55.693 1.00 90.56 153 VAL A CA 1
ATOM 1260 C C . VAL A 1 153 ? -30.329 11.715 55.610 1.00 90.56 153 VAL A C 1
ATOM 1262 O O . VAL A 1 153 ? -29.477 12.072 54.799 1.00 90.56 153 VAL A O 1
ATOM 1265 N N . TYR A 1 154 ? -30.177 10.626 56.372 1.00 92.31 154 TYR A N 1
ATOM 1266 C CA . TYR A 1 154 ? -28.976 9.787 56.302 1.00 92.31 154 TYR A CA 1
ATOM 1267 C C . TYR A 1 154 ? -28.779 9.152 54.923 1.00 92.31 154 TYR A C 1
ATOM 1269 O O . TYR A 1 154 ? -27.664 9.154 54.409 1.00 92.31 154 TYR A O 1
ATOM 1277 N N . TYR A 1 155 ? -29.854 8.675 54.292 1.00 90.75 155 TYR A N 1
ATOM 1278 C CA . TYR A 1 155 ? -29.807 8.141 52.933 1.00 90.75 155 TYR A CA 1
ATOM 1279 C C . TYR A 1 155 ? -29.370 9.205 51.915 1.00 90.75 155 TYR A C 1
ATOM 1281 O O . TYR A 1 155 ? -28.443 8.972 51.143 1.00 90.75 155 TYR A O 1
ATOM 1289 N N . CYS A 1 156 ? -29.965 10.404 51.961 1.00 89.81 156 CYS A N 1
ATOM 1290 C CA . CYS A 1 156 ? -29.566 11.522 51.101 1.00 89.81 156 CYS A CA 1
ATOM 1291 C C . CYS A 1 156 ? -28.094 11.914 51.303 1.00 89.81 156 CYS A C 1
ATOM 1293 O O . CYS A 1 156 ? -27.413 12.256 50.338 1.00 89.81 156 CYS A O 1
ATOM 1295 N N . MET A 1 157 ? -27.602 11.892 52.545 1.00 90.94 157 MET A N 1
ATOM 1296 C CA . MET A 1 157 ? -26.200 12.189 52.852 1.00 90.94 157 MET A CA 1
ATOM 1297 C C . MET A 1 157 ? -25.257 11.114 52.305 1.00 90.94 157 MET A C 1
ATOM 1299 O O . MET A 1 157 ? -24.279 11.462 51.652 1.00 90.94 157 MET A O 1
ATOM 1303 N N . ALA A 1 158 ? -25.574 9.832 52.508 1.00 91.75 158 ALA A N 1
ATOM 1304 C CA . ALA A 1 158 ? -24.779 8.720 51.990 1.00 91.75 158 ALA A CA 1
ATOM 1305 C C . ALA A 1 158 ? -24.732 8.718 50.454 1.00 91.75 158 ALA A C 1
ATOM 1307 O O . ALA A 1 158 ? -23.661 8.589 49.873 1.00 91.75 158 ALA A O 1
ATOM 1308 N N . GLN A 1 159 ? -25.871 8.956 49.794 1.00 92.25 159 GLN A N 1
ATOM 1309 C CA . GLN A 1 159 ? -25.948 9.040 48.335 1.00 92.25 159 GLN A CA 1
ATOM 1310 C C . GLN A 1 159 ? -25.148 10.225 47.773 1.00 92.25 159 GLN A C 1
ATOM 1312 O O . GLN A 1 159 ? -24.498 10.102 46.737 1.00 92.25 159 GLN A O 1
ATOM 1317 N N . ARG A 1 160 ? -25.180 11.386 48.445 1.00 91.69 160 ARG A N 1
ATOM 1318 C CA . ARG A 1 160 ? -24.348 12.535 48.056 1.00 91.69 160 ARG A CA 1
ATOM 1319 C C . ARG A 1 160 ? -22.867 12.232 48.209 1.00 91.69 160 ARG A C 1
ATOM 1321 O O . ARG A 1 160 ? -22.108 12.564 47.309 1.00 91.69 160 ARG A O 1
ATOM 1328 N N . GLN A 1 161 ? -22.480 11.594 49.308 1.00 91.94 161 GLN A N 1
ATOM 1329 C CA . GLN A 1 161 ? -21.091 11.232 49.550 1.00 91.94 161 GLN A CA 1
ATOM 1330 C C . GLN A 1 161 ? -20.584 10.226 48.507 1.00 91.94 161 GLN A C 1
ATOM 1332 O O . GLN A 1 161 ? -19.518 10.436 47.941 1.00 91.94 161 GLN A O 1
ATOM 1337 N N . GLU A 1 162 ? -21.373 9.201 48.174 1.00 91.69 162 GLU A N 1
ATOM 1338 C CA . GLU A 1 162 ? -21.036 8.252 47.105 1.00 91.69 162 GLU A CA 1
ATOM 1339 C C . GLU A 1 162 ? -20.856 8.973 45.757 1.00 91.69 162 GLU A C 1
ATOM 1341 O O . GLU A 1 162 ? -19.879 8.749 45.043 1.00 91.69 162 GLU A O 1
ATOM 1346 N N . HIS A 1 163 ? -21.756 9.904 45.426 1.00 89.12 163 HIS A N 1
ATOM 1347 C CA . HIS A 1 163 ? -21.648 10.690 44.199 1.00 89.12 163 HIS A CA 1
ATOM 1348 C C . HIS A 1 163 ? -20.414 11.612 44.197 1.00 89.12 163 HIS A C 1
ATOM 1350 O O . HIS A 1 163 ? -19.756 11.751 43.165 1.00 89.12 163 HIS A O 1
ATOM 1356 N N . GLU A 1 164 ? -20.088 12.252 45.321 1.00 92.69 164 GLU A N 1
ATOM 1357 C CA . GLU A 1 164 ? -18.893 13.093 45.464 1.00 92.69 164 GLU A CA 1
ATOM 1358 C C . GLU A 1 164 ? -17.604 12.269 45.332 1.00 92.69 164 GLU A C 1
ATOM 1360 O O . GLU A 1 164 ? -16.686 12.686 44.625 1.00 92.69 164 GLU A O 1
ATOM 1365 N N . GLU A 1 165 ? -17.548 11.077 45.932 1.00 92.75 165 GLU A N 1
ATOM 1366 C CA . GLU A 1 165 ? -16.409 10.158 45.831 1.00 92.75 165 GLU A CA 1
ATOM 1367 C C . GLU A 1 165 ? -16.211 9.659 44.392 1.00 92.75 165 GLU A C 1
ATOM 1369 O O . GLU A 1 165 ? -15.100 9.724 43.859 1.00 92.75 165 GLU A O 1
ATOM 1374 N N . VAL A 1 166 ? -17.286 9.238 43.714 1.00 94.19 166 VAL A N 1
ATOM 1375 C CA . VAL A 1 166 ? -17.231 8.827 42.301 1.00 94.19 166 VAL A CA 1
ATOM 1376 C C . VAL A 1 166 ? -16.795 9.988 41.406 1.00 94.19 166 VAL A C 1
ATOM 1378 O O . VAL A 1 166 ? -15.952 9.808 40.525 1.00 94.19 166 VAL A O 1
ATOM 1381 N N . GLN A 1 167 ? -17.315 11.194 41.641 1.00 94.31 167 GLN A N 1
ATOM 1382 C CA . GLN A 1 167 ? -16.940 12.378 40.871 1.00 94.31 167 GLN A CA 1
ATOM 1383 C C . GLN A 1 167 ? -15.472 12.771 41.094 1.00 94.31 167 GLN A C 1
ATOM 1385 O O . GLN A 1 167 ? -14.787 13.119 40.131 1.00 94.31 167 GLN A O 1
ATOM 1390 N N . ALA A 1 168 ? -14.969 12.678 42.326 1.00 94.94 168 ALA A N 1
ATOM 1391 C CA . ALA A 1 168 ? -13.565 12.930 42.637 1.00 94.94 168 ALA A CA 1
ATOM 1392 C C . ALA A 1 168 ? -12.642 11.906 41.957 1.00 94.94 168 ALA A C 1
ATOM 1394 O O . ALA A 1 168 ? -11.638 12.292 41.355 1.00 94.94 168 ALA A O 1
ATOM 1395 N N . MET A 1 169 ? -13.005 10.618 41.979 1.00 93.75 169 MET A N 1
ATOM 1396 C CA . MET A 1 169 ? -12.254 9.570 41.278 1.00 93.75 169 MET A CA 1
ATOM 1397 C C . MET A 1 169 ? -12.236 9.786 39.762 1.00 93.75 169 MET A C 1
ATOM 1399 O O . MET A 1 169 ? -11.187 9.631 39.138 1.00 93.75 169 MET A O 1
ATOM 1403 N N . LEU A 1 170 ? -13.366 10.184 39.165 1.00 94.00 170 LEU A N 1
ATOM 1404 C CA . LEU A 1 170 ? -13.437 10.504 37.737 1.00 94.00 170 LEU A CA 1
ATOM 1405 C C . LEU A 1 170 ? -12.546 11.694 37.373 1.00 94.00 170 LEU A C 1
ATOM 1407 O O . LEU A 1 170 ? -11.810 11.616 36.393 1.00 94.00 170 LEU A O 1
ATOM 1411 N N . GLN A 1 171 ? -12.561 12.763 38.172 1.00 95.38 171 GLN A N 1
ATOM 1412 C CA . GLN A 1 171 ? -11.699 13.925 37.940 1.00 95.38 171 GLN A CA 1
ATOM 1413 C C . GLN A 1 171 ? -10.212 13.583 38.071 1.00 95.38 171 GLN A C 1
ATOM 1415 O O . GLN A 1 171 ? -9.393 14.098 37.313 1.00 95.38 171 GLN A O 1
ATOM 1420 N N . GLU A 1 172 ? -9.842 12.720 39.017 1.00 95.56 172 GLU A N 1
ATOM 1421 C CA . GLU A 1 172 ? -8.455 12.275 39.165 1.00 95.56 172 GLU A CA 1
ATOM 1422 C C . GLU A 1 172 ? -8.020 11.388 37.986 1.00 95.56 172 GLU A C 1
ATOM 1424 O O . GLU A 1 172 ? -6.953 11.595 37.402 1.00 95.56 172 GLU A O 1
ATOM 1429 N N . ALA A 1 173 ? -8.875 10.456 37.557 1.00 94.94 173 ALA A N 1
ATOM 1430 C CA . ALA A 1 173 ? -8.638 9.649 36.362 1.00 94.94 173 ALA A CA 1
ATOM 1431 C C . ALA A 1 173 ? -8.503 10.523 35.099 1.00 94.94 173 ALA A C 1
ATOM 1433 O O . ALA A 1 173 ? -7.600 10.315 34.290 1.00 94.94 173 ALA A O 1
ATOM 1434 N N . GLU A 1 174 ? -9.334 11.555 34.953 1.00 94.69 174 GLU A N 1
ATOM 1435 C CA . GLU A 1 174 ? -9.256 12.499 33.837 1.00 94.69 174 GLU A CA 1
ATOM 1436 C C . GLU A 1 174 ? -7.939 13.286 33.842 1.00 94.69 174 GLU A C 1
ATOM 1438 O O . GLU A 1 174 ? -7.264 13.356 32.813 1.00 94.69 174 GLU A O 1
ATOM 1443 N N . LYS A 1 175 ? -7.507 13.802 35.001 1.00 96.75 175 LYS A N 1
ATOM 1444 C CA . LYS A 1 175 ? -6.214 14.498 35.132 1.00 96.75 175 LYS A CA 1
ATOM 1445 C C . LYS A 1 175 ? -5.042 13.592 34.773 1.00 96.75 175 LYS A C 1
ATOM 1447 O O . LYS A 1 175 ? -4.155 14.005 34.027 1.00 96.75 175 LYS A O 1
ATOM 1452 N N . THR A 1 176 ? -5.029 12.357 35.275 1.00 94.88 176 THR A N 1
ATOM 1453 C CA . THR A 1 176 ? -3.948 11.404 34.972 1.00 94.88 176 THR A CA 1
ATOM 1454 C C . THR A 1 176 ? -3.901 11.059 33.484 1.00 94.88 176 THR A C 1
ATOM 1456 O O . THR A 1 176 ? -2.820 11.060 32.891 1.00 94.88 176 THR A O 1
ATOM 1459 N N . HIS A 1 177 ? -5.058 10.855 32.848 1.00 94.88 177 HIS A N 1
ATOM 1460 C CA . HIS A 1 177 ? -5.149 10.658 31.402 1.00 94.88 177 HIS A CA 1
ATOM 1461 C C . HIS A 1 177 ? -4.675 11.881 30.616 1.00 94.88 177 HIS A C 1
ATOM 1463 O O . HIS A 1 177 ? -3.930 11.729 29.650 1.00 94.88 177 HIS A O 1
ATOM 1469 N N . GLN A 1 178 ? -5.048 13.090 31.034 1.00 96.06 178 GLN A N 1
ATOM 1470 C CA . GLN A 1 178 ? -4.634 14.321 30.367 1.00 96.06 178 GLN A CA 1
ATOM 1471 C C . GLN A 1 178 ? -3.113 14.520 30.432 1.00 96.06 178 GLN A C 1
ATOM 1473 O O . GLN A 1 178 ? -2.493 14.859 29.424 1.00 96.06 178 GLN A O 1
ATOM 1478 N N . VAL A 1 179 ? -2.490 14.227 31.578 1.00 96.94 179 VAL A N 1
ATOM 1479 C CA . VAL A 1 179 ? -1.025 14.241 31.731 1.00 96.94 179 VAL A CA 1
ATOM 1480 C C . VAL A 1 179 ? -0.367 13.177 30.850 1.00 96.94 179 VAL A C 1
ATOM 1482 O O . VAL A 1 179 ? 0.629 13.457 30.182 1.00 96.94 179 VAL A O 1
ATOM 1485 N N . ALA A 1 180 ? -0.921 11.961 30.802 1.00 96.00 180 ALA A N 1
ATOM 1486 C CA . ALA A 1 180 ? -0.401 10.899 29.944 1.00 96.00 180 ALA A CA 1
ATOM 1487 C C . ALA A 1 180 ? -0.472 11.279 28.455 1.00 96.00 180 ALA A C 1
ATOM 1489 O O . ALA A 1 180 ? 0.508 11.098 27.731 1.00 96.00 180 ALA A O 1
ATOM 1490 N N . LEU A 1 181 ? -1.592 11.858 28.012 1.00 94.75 181 LEU A N 1
ATOM 1491 C CA . LEU A 1 181 ? -1.766 12.356 26.647 1.00 94.75 181 LEU A CA 1
ATOM 1492 C C . LEU A 1 181 ? -0.786 13.486 26.319 1.00 94.75 181 LEU A C 1
ATOM 1494 O O . LEU A 1 181 ? -0.181 13.456 25.247 1.00 94.75 181 LEU A O 1
ATOM 1498 N N . GLY A 1 182 ? -0.576 14.434 27.237 1.00 96.31 182 GLY A N 1
ATOM 1499 C CA . GLY A 1 182 ? 0.431 15.489 27.085 1.00 96.31 182 GLY A CA 1
ATOM 1500 C C . GLY A 1 182 ? 1.828 14.909 26.860 1.00 96.31 182 GLY A C 1
ATOM 1501 O O . GLY A 1 182 ? 2.456 15.186 25.844 1.00 96.31 182 GLY A O 1
ATOM 1502 N N . ASN A 1 183 ? 2.252 13.978 27.720 1.00 96.69 183 ASN A N 1
ATOM 1503 C CA . ASN A 1 183 ? 3.557 13.319 27.607 1.00 96.69 183 ASN A CA 1
ATOM 1504 C C . ASN A 1 183 ? 3.752 12.570 26.276 1.00 96.69 183 ASN A C 1
ATOM 1506 O O . ASN A 1 183 ? 4.857 12.539 25.732 1.00 96.69 183 ASN A O 1
ATOM 1510 N N . VAL A 1 184 ? 2.705 11.912 25.763 1.00 97.06 184 VAL A N 1
ATOM 1511 C CA . VAL A 1 184 ? 2.758 11.226 24.460 1.00 97.06 184 VAL A CA 1
ATOM 1512 C C . VAL A 1 184 ? 2.845 12.240 23.321 1.00 97.06 184 VAL A C 1
ATOM 1514 O O . VAL A 1 184 ? 3.631 12.047 22.395 1.00 97.0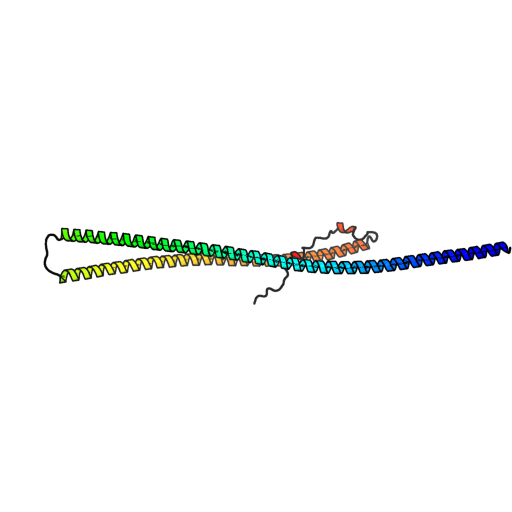6 184 VAL A O 1
ATOM 1517 N N . THR A 1 185 ? 2.085 13.329 23.414 1.00 97.00 185 THR A N 1
ATOM 1518 C CA . THR A 1 185 ? 2.079 14.402 22.414 1.00 97.00 185 THR A CA 1
ATOM 1519 C C . THR A 1 185 ? 3.442 15.088 22.339 1.00 97.00 185 THR A C 1
ATOM 1521 O O . THR A 1 185 ? 3.981 15.249 21.247 1.00 97.00 185 THR A O 1
ATOM 1524 N N . ASP A 1 186 ? 4.063 15.388 23.480 1.00 96.69 186 ASP A N 1
ATOM 1525 C CA . ASP A 1 186 ? 5.392 16.004 23.537 1.00 96.69 186 ASP A CA 1
ATOM 1526 C C . ASP A 1 186 ? 6.468 15.103 22.914 1.00 96.69 186 ASP A C 1
ATOM 1528 O O . ASP A 1 186 ? 7.302 15.559 22.128 1.00 96.69 186 ASP A O 1
ATOM 1532 N N . LYS A 1 187 ? 6.422 13.792 23.196 1.00 97.00 187 LYS A N 1
ATOM 1533 C CA . LYS A 1 187 ? 7.318 12.808 22.562 1.00 97.00 187 LYS A CA 1
ATOM 1534 C C . LYS A 1 187 ? 7.101 12.727 21.053 1.00 97.00 187 LYS A C 1
ATOM 1536 O O . LYS A 1 187 ? 8.071 12.631 20.301 1.00 97.00 187 LYS A O 1
ATOM 1541 N N . LEU A 1 188 ? 5.849 12.768 20.602 1.00 96.19 188 LEU A N 1
ATOM 1542 C CA . LEU A 1 188 ? 5.522 12.749 19.179 1.00 96.19 188 LEU A CA 1
ATOM 1543 C C . LEU A 1 188 ? 6.087 13.987 18.470 1.00 96.19 188 LEU A C 1
ATOM 1545 O O . LEU A 1 188 ? 6.769 13.853 17.459 1.00 96.19 188 LEU A O 1
ATOM 1549 N N . VAL A 1 189 ? 5.887 15.177 19.038 1.00 96.56 189 VAL A N 1
ATOM 1550 C CA . VAL A 1 189 ? 6.421 16.430 18.482 1.00 96.56 189 VAL A CA 1
ATOM 1551 C C . VAL A 1 189 ? 7.954 16.421 18.467 1.00 96.56 189 VAL A C 1
ATOM 1553 O O . VAL A 1 189 ? 8.557 16.790 17.459 1.00 96.56 189 VAL A O 1
ATOM 1556 N N . SER A 1 190 ? 8.600 15.940 19.536 1.00 96.31 190 SER A N 1
ATOM 1557 C CA . SER A 1 190 ? 10.065 15.818 19.599 1.00 96.31 190 SER A CA 1
ATOM 1558 C C . SER A 1 190 ? 10.612 14.895 18.508 1.00 96.31 190 SER A C 1
ATOM 1560 O O . SER A 1 190 ? 11.504 15.280 17.754 1.00 96.31 190 SER A O 1
ATOM 1562 N N . THR A 1 191 ? 10.048 13.691 18.379 1.00 95.50 191 THR A N 1
ATOM 1563 C CA . THR A 1 191 ? 10.487 12.707 17.372 1.00 95.50 191 THR A CA 1
ATOM 1564 C C . THR A 1 191 ? 10.226 13.183 15.944 1.00 95.50 191 THR A C 1
ATOM 1566 O O . THR A 1 191 ? 11.056 12.970 15.061 1.00 95.50 191 THR A O 1
ATOM 1569 N N . GLN A 1 192 ? 9.123 13.897 15.706 1.00 95.38 192 GLN A N 1
ATOM 1570 C CA . GLN A 1 192 ? 8.853 14.531 14.417 1.00 95.38 192 GLN A CA 1
ATOM 1571 C C . GLN A 1 192 ? 9.889 15.618 14.085 1.00 95.38 192 GLN A C 1
ATOM 1573 O O . GLN A 1 192 ? 10.359 15.692 12.949 1.00 95.38 192 GLN A O 1
ATOM 1578 N N . GLY A 1 193 ? 10.293 16.428 15.069 1.00 95.19 193 GLY A N 1
ATOM 1579 C CA . GLY A 1 193 ? 11.358 17.421 14.908 1.00 95.19 193 GLY A CA 1
ATOM 1580 C C . GLY A 1 193 ? 12.716 16.795 14.577 1.00 95.19 193 GLY A C 1
ATOM 1581 O O . GLY A 1 193 ? 13.417 17.264 13.676 1.00 95.19 193 GLY A O 1
ATOM 1582 N N . GLU A 1 194 ? 13.070 15.699 15.250 1.00 96.62 194 GLU A N 1
ATOM 1583 C CA . GLU A 1 194 ? 14.283 14.926 14.954 1.00 96.62 194 GLU A CA 1
ATOM 1584 C C . GLU A 1 194 ? 14.257 14.343 13.535 1.00 96.62 194 GLU A C 1
ATOM 1586 O O . GLU A 1 194 ? 15.236 14.481 12.798 1.00 96.62 194 GLU A O 1
ATOM 1591 N N . LEU A 1 195 ? 13.128 13.767 13.109 1.00 96.06 195 LEU A N 1
ATOM 1592 C CA . LEU A 1 195 ? 12.956 13.243 11.751 1.00 96.06 195 LEU A CA 1
ATOM 1593 C C . LEU A 1 195 ? 13.133 14.331 10.687 1.00 96.06 195 LEU A C 1
ATOM 1595 O O . LEU A 1 195 ? 13.827 14.106 9.696 1.00 96.06 195 LEU A O 1
ATOM 1599 N N . LEU A 1 196 ? 12.564 15.521 10.900 1.00 95.31 196 LEU A N 1
ATOM 1600 C CA . LEU A 1 196 ? 12.745 16.662 9.997 1.00 95.31 196 LEU A CA 1
ATOM 1601 C C . LEU A 1 196 ? 14.211 17.113 9.924 1.00 95.31 196 LEU A C 1
ATOM 1603 O O . LEU A 1 196 ? 14.715 17.415 8.840 1.00 95.31 196 LEU A O 1
ATOM 1607 N N . SER A 1 197 ? 14.916 17.125 11.058 1.00 96.12 197 SER A N 1
ATOM 1608 C CA . SER A 1 197 ? 16.350 17.431 11.107 1.00 96.12 197 SER A CA 1
ATOM 1609 C C . SER A 1 197 ? 17.174 16.417 10.305 1.00 96.12 197 SER A C 1
ATOM 1611 O O . SER A 1 197 ? 17.992 16.808 9.469 1.00 96.12 197 SER A O 1
ATOM 1613 N N . ILE A 1 198 ? 16.912 15.118 10.490 1.00 96.25 198 ILE A N 1
ATOM 1614 C CA . ILE A 1 198 ? 17.579 14.035 9.750 1.00 96.25 198 ILE A CA 1
ATOM 1615 C C . ILE A 1 198 ? 17.280 14.134 8.252 1.00 96.25 198 ILE A C 1
ATOM 1617 O O . ILE A 1 198 ? 18.201 14.048 7.443 1.00 96.25 198 ILE A O 1
ATOM 1621 N N . ALA A 1 199 ? 16.024 14.369 7.865 1.00 93.38 199 ALA A N 1
ATOM 1622 C CA . ALA A 1 199 ? 15.643 14.538 6.465 1.00 93.38 199 ALA A CA 1
ATOM 1623 C C . ALA A 1 199 ? 16.391 15.712 5.813 1.00 93.38 199 ALA A C 1
ATOM 1625 O O . ALA A 1 199 ? 16.923 15.581 4.709 1.00 93.38 199 ALA A O 1
ATOM 1626 N N . LYS A 1 200 ? 16.523 16.839 6.526 1.00 93.94 200 LYS A N 1
ATOM 1627 C CA . LYS A 1 200 ? 17.298 17.994 6.058 1.00 93.94 200 LYS A CA 1
ATOM 1628 C C . LYS A 1 200 ? 18.786 17.668 5.907 1.00 93.94 200 LYS A C 1
ATOM 1630 O O . LYS A 1 200 ? 19.391 18.045 4.904 1.00 93.94 200 LYS A O 1
ATOM 1635 N N . GLN A 1 201 ? 19.380 16.969 6.875 1.00 94.94 201 GLN A N 1
ATOM 1636 C CA . GLN A 1 201 ? 20.777 16.528 6.791 1.00 94.94 201 GLN A CA 1
ATOM 1637 C C . GLN A 1 201 ? 21.000 15.575 5.613 1.00 94.94 201 GLN A C 1
ATOM 1639 O O . GLN A 1 201 ? 21.971 15.738 4.876 1.00 94.94 201 GLN A O 1
ATOM 1644 N N . LEU A 1 202 ? 20.083 14.631 5.393 1.00 93.19 202 LEU A N 1
ATOM 1645 C CA . LEU A 1 202 ? 20.140 13.696 4.274 1.00 93.19 202 LEU A CA 1
ATOM 1646 C C . LEU A 1 202 ? 20.053 14.422 2.926 1.00 93.19 202 LEU A C 1
ATOM 1648 O O . LEU A 1 202 ? 20.815 14.097 2.018 1.00 93.19 202 LEU A O 1
ATOM 1652 N N . GLY A 1 203 ? 19.190 15.436 2.809 1.00 90.94 203 GLY A N 1
ATOM 1653 C CA . GLY A 1 203 ? 19.115 16.286 1.618 1.00 90.94 203 GLY A CA 1
ATOM 1654 C C . GLY A 1 203 ? 20.436 17.007 1.337 1.00 90.94 203 GLY A C 1
ATOM 1655 O O . GLY A 1 203 ? 20.954 16.944 0.226 1.00 90.94 203 GLY A O 1
ATOM 1656 N N . ILE A 1 204 ? 21.052 17.601 2.366 1.00 92.56 204 ILE A N 1
ATOM 1657 C CA . ILE A 1 204 ? 22.372 18.239 2.237 1.00 92.56 204 ILE A CA 1
ATOM 1658 C C . ILE A 1 204 ? 23.430 17.215 1.796 1.00 92.56 204 ILE A C 1
ATOM 1660 O O . ILE A 1 204 ? 24.172 17.476 0.852 1.00 92.56 204 ILE A O 1
ATOM 1664 N N . MET A 1 205 ? 23.495 16.043 2.436 1.00 92.31 205 MET A N 1
ATOM 1665 C CA . MET A 1 205 ? 24.448 14.983 2.075 1.00 92.31 205 MET A CA 1
ATOM 1666 C C . MET A 1 205 ? 24.237 14.449 0.656 1.00 92.31 205 MET A C 1
ATOM 1668 O O . MET A 1 205 ? 25.211 14.119 -0.017 1.00 92.31 205 MET A O 1
ATOM 1672 N N . THR A 1 206 ? 22.988 14.372 0.200 1.00 89.19 206 THR A N 1
ATOM 1673 C CA . THR A 1 206 ? 22.649 13.943 -1.163 1.00 89.19 206 THR A CA 1
ATOM 1674 C C . THR A 1 206 ? 23.164 14.955 -2.180 1.00 89.19 206 THR A C 1
ATOM 1676 O O . THR A 1 206 ? 23.883 14.570 -3.094 1.00 89.19 206 THR A O 1
ATOM 1679 N N . ASN A 1 207 ? 22.944 16.250 -1.942 1.00 90.56 207 ASN A N 1
ATOM 1680 C CA . ASN A 1 207 ? 23.472 17.306 -2.807 1.00 90.56 207 ASN A CA 1
ATOM 1681 C C . ASN A 1 207 ? 25.009 17.293 -2.866 1.00 90.56 207 ASN A C 1
ATOM 1683 O O . ASN A 1 207 ? 25.588 17.416 -3.941 1.00 90.56 207 ASN A O 1
ATOM 1687 N N . TRP A 1 208 ? 25.683 17.102 -1.723 1.00 94.00 208 TRP A N 1
ATOM 1688 C CA . TRP A 1 208 ? 27.145 16.956 -1.691 1.00 94.00 208 TRP A CA 1
ATOM 1689 C C . TRP A 1 208 ? 27.625 15.727 -2.459 1.00 94.00 208 TRP A C 1
ATOM 1691 O O . TRP A 1 208 ? 28.641 15.793 -3.147 1.00 94.00 208 TRP A O 1
ATOM 1701 N N . LYS A 1 209 ? 26.914 14.603 -2.339 1.00 89.44 209 LYS A N 1
ATOM 1702 C CA . LYS A 1 209 ? 27.226 13.386 -3.087 1.00 89.44 209 LYS A CA 1
ATOM 1703 C C . LYS A 1 209 ? 27.108 13.634 -4.591 1.00 89.44 209 LYS A C 1
ATOM 1705 O O . LYS A 1 209 ? 28.030 13.269 -5.311 1.00 89.44 209 LYS A O 1
ATOM 1710 N N . ASP A 1 210 ? 26.020 14.249 -5.040 1.00 85.81 210 ASP A N 1
ATOM 1711 C CA . ASP A 1 210 ? 25.776 14.499 -6.462 1.00 85.81 210 ASP A CA 1
ATOM 1712 C C . ASP A 1 210 ? 26.815 15.467 -7.045 1.00 85.81 210 ASP A C 1
ATOM 1714 O O . ASP A 1 210 ? 27.381 15.182 -8.098 1.00 85.81 210 ASP A O 1
ATOM 1718 N N . PHE A 1 211 ? 27.158 16.532 -6.311 1.00 90.94 211 PHE A N 1
ATOM 1719 C CA . PHE A 1 211 ? 28.239 17.453 -6.679 1.00 90.94 211 PHE A CA 1
ATOM 1720 C C . PHE A 1 211 ? 29.589 16.734 -6.839 1.00 90.94 211 PHE A C 1
ATOM 1722 O O . PHE A 1 211 ? 30.261 16.872 -7.858 1.00 90.94 211 PHE A O 1
ATOM 1729 N N . LEU A 1 212 ? 29.978 15.912 -5.857 1.00 89.62 212 LEU A N 1
ATOM 1730 C CA . LEU A 1 212 ? 31.233 15.153 -5.923 1.00 89.62 212 LEU A CA 1
ATOM 1731 C C . LEU A 1 212 ? 31.227 14.111 -7.050 1.00 89.62 212 LEU A C 1
ATOM 1733 O O . LEU A 1 212 ? 32.271 13.807 -7.627 1.00 89.62 212 LEU A O 1
ATOM 1737 N N . GLU A 1 213 ? 30.070 13.525 -7.352 1.00 86.44 213 GLU A N 1
ATOM 1738 C CA . GLU A 1 213 ? 29.919 12.567 -8.445 1.00 86.44 213 GLU A CA 1
ATOM 1739 C C . GLU A 1 213 ? 30.025 13.258 -9.816 1.00 86.44 213 GLU A C 1
ATOM 1741 O O . GLU A 1 213 ? 30.611 12.682 -10.735 1.00 86.44 213 GLU A O 1
ATOM 1746 N N . GLU A 1 214 ? 29.549 14.501 -9.941 1.00 87.25 214 GLU A N 1
ATOM 1747 C CA . GLU A 1 214 ? 29.745 15.351 -11.121 1.00 87.25 214 GLU A CA 1
ATOM 1748 C C . GLU A 1 214 ? 31.226 15.714 -11.322 1.00 87.25 214 GLU A C 1
ATOM 1750 O O . GLU A 1 214 ? 31.783 15.391 -12.375 1.00 87.25 214 GLU A O 1
ATOM 1755 N N . GLU A 1 215 ? 31.912 16.247 -10.301 1.00 90.62 215 GLU A N 1
ATOM 1756 C CA . GLU A 1 215 ? 33.356 16.552 -10.373 1.00 90.62 215 GLU A CA 1
ATOM 1757 C C . GLU A 1 215 ? 34.194 15.305 -10.725 1.00 90.62 215 GLU A C 1
ATOM 1759 O O . GLU A 1 215 ? 35.157 15.353 -11.504 1.00 90.62 215 GLU A O 1
ATOM 1764 N N . LEU A 1 216 ? 33.822 14.138 -10.188 1.00 87.31 216 LEU A N 1
ATOM 1765 C CA . LEU A 1 216 ? 34.488 12.876 -10.510 1.00 87.31 216 LEU A CA 1
ATOM 1766 C C . LEU A 1 216 ? 34.281 12.468 -11.980 1.00 87.31 216 LEU A C 1
ATOM 1768 O O . LEU A 1 216 ? 35.180 11.895 -12.600 1.00 87.31 216 LEU A O 1
ATOM 1772 N N . GLN A 1 217 ? 33.113 12.748 -12.561 1.00 86.44 217 GLN A N 1
ATOM 1773 C CA . GLN A 1 217 ? 32.874 12.491 -13.982 1.00 86.44 217 GLN A CA 1
ATOM 1774 C C . GLN A 1 217 ? 33.630 13.467 -14.880 1.00 86.44 217 GLN A C 1
ATOM 1776 O O . GLN A 1 217 ? 34.194 13.041 -15.892 1.00 86.44 217 GLN A O 1
ATOM 1781 N N . GLU A 1 218 ? 33.708 14.743 -14.505 1.00 88.69 218 GLU A N 1
ATOM 1782 C CA . GLU A 1 218 ? 34.506 15.734 -15.230 1.00 88.69 218 GLU A CA 1
ATOM 1783 C C . GLU A 1 218 ? 35.989 15.353 -15.253 1.00 88.69 218 GLU A C 1
ATOM 1785 O O . GLU A 1 218 ? 36.624 15.323 -16.315 1.00 88.69 218 GLU A O 1
ATOM 1790 N N . THR A 1 219 ? 36.541 14.978 -14.096 1.00 88.06 219 THR A N 1
ATOM 1791 C CA . THR A 1 219 ? 37.930 14.510 -13.994 1.00 88.06 219 THR A CA 1
ATOM 1792 C C . THR A 1 219 ? 38.1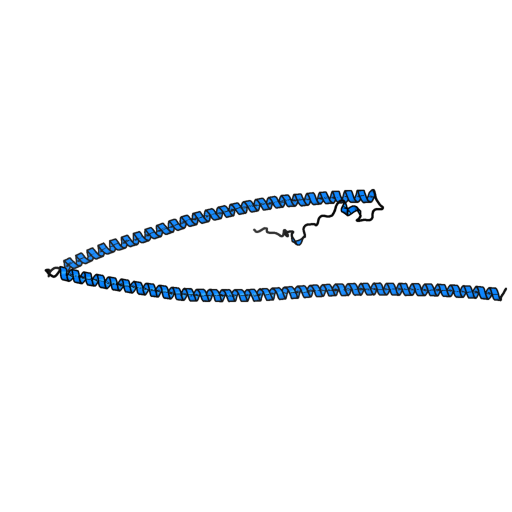49 13.227 -14.795 1.00 88.06 219 THR A C 1
ATOM 1794 O O . THR A 1 219 ? 39.129 13.145 -15.542 1.00 88.06 219 THR A O 1
ATOM 1797 N N . ARG A 1 220 ? 37.223 12.255 -14.747 1.00 85.81 220 ARG A N 1
ATOM 1798 C CA . ARG A 1 220 ? 37.277 11.056 -15.604 1.00 85.81 220 ARG A CA 1
ATOM 1799 C C . ARG A 1 220 ? 37.324 11.433 -17.086 1.00 85.81 220 ARG A C 1
ATOM 1801 O O . ARG A 1 220 ? 38.172 10.914 -17.813 1.00 85.81 220 ARG A O 1
ATOM 1808 N N . ALA A 1 221 ? 36.458 12.338 -17.539 1.00 85.75 221 ALA A N 1
ATOM 1809 C CA . ALA A 1 221 ? 36.427 12.778 -18.931 1.00 85.75 221 ALA A CA 1
ATOM 1810 C C . ALA A 1 221 ? 37.751 13.444 -19.349 1.00 85.75 221 ALA A C 1
ATOM 1812 O O . ALA A 1 221 ? 38.268 13.176 -20.439 1.00 85.75 221 ALA A O 1
ATOM 1813 N N . ALA A 1 222 ? 38.343 14.257 -18.469 1.00 89.44 222 ALA A N 1
ATOM 1814 C CA . ALA A 1 222 ? 39.648 14.872 -18.696 1.00 89.44 222 ALA A CA 1
ATOM 1815 C C . ALA A 1 222 ? 40.775 13.827 -18.807 1.00 89.44 222 ALA A C 1
ATOM 1817 O O . ALA A 1 222 ? 41.573 13.882 -19.748 1.00 89.44 222 ALA A O 1
ATOM 1818 N N . PHE A 1 223 ? 40.811 12.836 -17.909 1.00 87.62 223 PHE A N 1
ATOM 1819 C CA . PHE A 1 223 ? 41.778 11.734 -17.970 1.00 87.62 223 PHE A CA 1
ATOM 1820 C C . PHE A 1 223 ? 41.616 10.897 -19.237 1.00 87.62 223 PHE A C 1
ATOM 1822 O O . PHE A 1 223 ? 42.606 10.609 -19.911 1.00 87.62 223 PHE A O 1
ATOM 1829 N N . GLN A 1 224 ? 40.382 10.564 -19.620 1.00 85.00 224 GLN A N 1
ATOM 1830 C CA . GLN A 1 224 ? 40.132 9.815 -20.848 1.00 85.00 224 GLN A CA 1
ATOM 1831 C C . GLN A 1 224 ? 40.605 10.593 -22.081 1.00 85.00 224 GLN A C 1
ATOM 1833 O O . GLN A 1 224 ? 41.223 10.022 -22.982 1.00 85.00 224 GLN A O 1
ATOM 1838 N N . LYS A 1 225 ? 40.388 11.914 -22.109 1.00 87.88 225 LYS A N 1
ATOM 1839 C CA . LYS A 1 225 ? 40.894 12.790 -23.173 1.00 87.88 225 LYS A CA 1
ATOM 1840 C C . LYS A 1 225 ? 42.424 12.786 -23.232 1.00 87.88 225 LYS A C 1
ATOM 1842 O O . LYS A 1 225 ? 42.985 12.701 -24.324 1.00 87.88 225 LYS A O 1
ATOM 1847 N N . TYR A 1 226 ? 43.096 12.832 -22.081 1.00 89.75 226 TYR A N 1
ATOM 1848 C CA . TYR A 1 226 ? 44.556 12.748 -21.993 1.00 89.75 226 TYR A CA 1
ATOM 1849 C C . TYR A 1 226 ? 45.102 11.400 -22.488 1.00 89.75 226 TYR A C 1
ATOM 1851 O O . TYR A 1 226 ? 46.069 11.370 -23.252 1.00 89.75 226 TYR A O 1
ATOM 1859 N N . ILE A 1 227 ? 44.467 10.288 -22.108 1.00 86.19 227 ILE A N 1
ATOM 1860 C CA . ILE A 1 227 ? 44.839 8.937 -22.551 1.00 86.19 227 ILE A CA 1
ATOM 1861 C C . ILE A 1 227 ? 44.672 8.808 -24.064 1.00 86.19 227 ILE A C 1
ATOM 1863 O O . ILE A 1 227 ? 45.605 8.385 -24.743 1.00 86.19 227 ILE A O 1
ATOM 1867 N N . ASN A 1 228 ? 43.525 9.234 -24.600 1.00 85.00 228 ASN A N 1
ATOM 1868 C CA . ASN A 1 228 ? 43.249 9.190 -26.037 1.00 85.00 228 ASN A CA 1
ATOM 1869 C C . ASN A 1 228 ? 44.265 10.023 -26.840 1.00 85.00 228 ASN A C 1
ATOM 1871 O O . ASN A 1 228 ? 44.665 9.618 -27.930 1.00 85.00 228 ASN A O 1
ATOM 1875 N N . TYR A 1 229 ? 44.701 11.168 -26.301 1.00 88.81 229 TYR A N 1
ATOM 1876 C CA . TYR A 1 229 ? 45.727 12.013 -26.918 1.00 88.81 229 TYR A CA 1
ATOM 1877 C C . TYR A 1 229 ? 47.126 11.379 -26.870 1.00 88.81 229 TYR A C 1
ATOM 1879 O O . TYR A 1 229 ? 47.835 11.359 -27.873 1.00 88.81 229 TYR A O 1
ATOM 1887 N N . THR A 1 230 ? 47.526 10.855 -25.710 1.00 89.81 230 THR A N 1
ATOM 1888 C CA . THR A 1 230 ? 48.888 10.343 -25.472 1.00 89.81 230 THR A CA 1
ATOM 1889 C C . THR A 1 230 ? 49.096 8.957 -26.087 1.00 89.81 230 THR A C 1
ATOM 1891 O O . THR A 1 230 ? 50.188 8.634 -26.556 1.00 89.81 230 THR A O 1
ATOM 1894 N N . PHE A 1 231 ? 48.041 8.141 -26.136 1.00 87.44 231 PHE A N 1
ATOM 1895 C CA . PHE A 1 231 ? 48.083 6.762 -26.612 1.00 87.44 231 PHE A CA 1
ATOM 1896 C C . PHE A 1 231 ? 47.003 6.475 -27.671 1.00 87.44 231 PHE A C 1
ATOM 1898 O O . PHE A 1 231 ? 46.103 5.669 -27.447 1.00 87.44 231 PHE A O 1
ATOM 1905 N N . PRO A 1 232 ? 47.108 7.034 -28.885 1.00 84.88 232 PRO A N 1
ATOM 1906 C CA . PRO A 1 232 ? 46.083 6.887 -29.928 1.00 84.88 232 PRO A CA 1
ATOM 1907 C C . PRO A 1 232 ? 45.921 5.454 -30.471 1.00 84.88 232 PRO A C 1
ATOM 1909 O O . PRO A 1 232 ? 44.975 5.167 -31.197 1.00 84.88 232 PRO A O 1
ATOM 1912 N N . LYS A 1 233 ? 46.854 4.546 -30.152 1.00 88.38 233 LYS A N 1
ATOM 1913 C CA . LYS A 1 233 ? 46.791 3.124 -30.534 1.00 88.38 233 LYS A CA 1
ATOM 1914 C C . LYS A 1 233 ? 46.019 2.261 -29.529 1.00 88.38 233 LYS A C 1
ATOM 1916 O O . LYS A 1 233 ? 45.757 1.098 -29.825 1.00 88.38 233 LYS A O 1
ATOM 1921 N N . LEU A 1 234 ? 45.697 2.792 -28.347 1.00 83.31 234 LEU A N 1
ATOM 1922 C CA . LEU A 1 234 ? 44.866 2.102 -27.364 1.00 83.31 234 LEU A CA 1
ATOM 1923 C C . LEU A 1 234 ? 43.416 2.095 -27.863 1.00 83.31 234 LEU A C 1
ATOM 1925 O O . LEU A 1 234 ? 42.840 3.142 -28.147 1.00 83.31 234 LEU A O 1
ATOM 1929 N N . SER A 1 235 ? 42.833 0.904 -28.001 1.00 78.75 235 SER A N 1
ATOM 1930 C CA . SER A 1 235 ? 41.416 0.763 -28.350 1.00 78.75 235 SER A CA 1
ATOM 1931 C C . SER A 1 235 ? 40.520 1.407 -27.280 1.00 78.75 235 SER A C 1
ATOM 1933 O O . SER A 1 235 ? 40.849 1.312 -26.093 1.00 78.75 235 SER A O 1
ATOM 1935 N N . PRO A 1 236 ? 39.380 2.017 -27.663 1.00 77.62 236 PRO A N 1
ATOM 1936 C CA . PRO A 1 236 ? 38.395 2.515 -26.704 1.00 77.62 236 PRO A CA 1
ATOM 1937 C C . PRO A 1 236 ? 38.017 1.421 -25.698 1.00 77.62 236 PRO A C 1
ATOM 1939 O O . PRO A 1 236 ? 37.814 0.274 -26.094 1.00 77.62 236 PRO A O 1
ATOM 1942 N N . GLY A 1 237 ? 37.962 1.757 -24.411 1.00 71.31 237 GLY A N 1
ATOM 1943 C CA . GLY A 1 237 ? 37.618 0.812 -23.347 1.00 71.31 237 GLY A CA 1
ATOM 1944 C C . GLY A 1 237 ? 38.800 0.096 -22.680 1.00 71.31 237 GLY A C 1
ATOM 1945 O O . GLY A 1 237 ? 38.674 -0.405 -21.565 1.00 71.31 237 GLY A O 1
ATOM 1946 N N . HIS A 1 238 ? 39.989 0.064 -23.300 1.00 79.00 238 HIS A N 1
ATOM 1947 C CA . HIS A 1 238 ? 41.145 -0.634 -22.711 1.00 79.00 238 HIS A CA 1
ATOM 1948 C C . HIS A 1 238 ? 41.703 0.032 -21.449 1.00 79.00 238 HIS A C 1
ATOM 1950 O O . HIS A 1 238 ? 42.433 -0.617 -20.707 1.00 79.00 238 HIS A O 1
ATOM 1956 N N . ALA A 1 239 ? 41.391 1.306 -21.210 1.00 77.38 239 ALA A N 1
ATOM 1957 C CA . ALA A 1 239 ? 41.852 2.053 -20.043 1.00 77.38 239 ALA A CA 1
ATOM 1958 C C . ALA A 1 239 ? 40.774 2.208 -18.955 1.00 77.38 239 ALA A C 1
ATOM 1960 O O . ALA A 1 239 ? 41.050 2.793 -17.910 1.00 77.38 239 ALA A O 1
ATOM 1961 N N . ASP A 1 240 ? 39.577 1.650 -19.156 1.00 75.38 240 ASP A N 1
ATOM 1962 C CA . ASP A 1 240 ? 38.424 1.851 -18.265 1.00 75.38 240 ASP A CA 1
ATOM 1963 C C . ASP A 1 240 ? 38.651 1.264 -16.863 1.00 75.38 240 ASP A C 1
ATOM 1965 O O . ASP A 1 240 ? 38.037 1.695 -15.889 1.00 75.38 240 ASP A O 1
ATOM 1969 N N . PHE A 1 241 ? 39.586 0.318 -16.728 1.00 79.62 241 PHE A N 1
ATOM 1970 C CA . PHE A 1 241 ? 39.991 -0.240 -15.437 1.00 79.62 241 PHE A CA 1
ATOM 1971 C C . PHE A 1 241 ? 40.702 0.777 -14.529 1.00 79.62 241 PHE A C 1
ATOM 1973 O O . PHE A 1 241 ? 40.726 0.582 -13.315 1.00 79.62 241 PHE A O 1
ATOM 1980 N N . LEU A 1 242 ? 41.293 1.840 -15.090 1.00 77.19 242 LEU A N 1
ATOM 1981 C CA . LEU A 1 242 ? 41.987 2.872 -14.313 1.00 77.19 242 LEU A CA 1
ATOM 1982 C C . LEU A 1 242 ? 41.001 3.737 -13.521 1.00 77.19 242 LEU A C 1
ATOM 1984 O O . LEU A 1 242 ? 41.340 4.203 -12.437 1.00 77.19 242 LEU A O 1
ATOM 1988 N N . LEU A 1 243 ? 39.783 3.921 -14.041 1.00 73.25 243 LEU A N 1
ATOM 1989 C CA . LEU A 1 243 ? 38.706 4.692 -13.413 1.00 73.25 243 LEU A CA 1
ATOM 1990 C C . LEU A 1 243 ? 37.336 4.029 -13.671 1.00 73.25 243 LEU A C 1
ATOM 1992 O O . LEU A 1 243 ? 36.505 4.602 -14.384 1.00 73.25 243 LEU A O 1
ATOM 1996 N N . PRO A 1 244 ? 37.050 2.863 -13.058 1.00 74.69 244 PRO A N 1
ATOM 1997 C CA . PRO A 1 244 ? 35.831 2.096 -13.314 1.00 74.69 244 PRO A CA 1
ATOM 1998 C C . PRO A 1 244 ? 34.565 2.902 -13.026 1.00 74.69 244 PRO A C 1
ATOM 2000 O O . PRO A 1 244 ? 34.497 3.613 -12.018 1.00 74.69 244 PRO A O 1
ATOM 2003 N N . GLU A 1 245 ? 33.546 2.785 -13.877 1.00 70.12 245 GLU A N 1
ATOM 2004 C CA . GLU A 1 245 ? 32.256 3.435 -13.644 1.00 70.12 245 GLU A CA 1
ATOM 2005 C C . GLU A 1 245 ? 31.593 2.910 -12.366 1.00 70.12 245 GLU A C 1
ATOM 2007 O O . GLU A 1 245 ? 31.502 1.703 -12.121 1.00 70.12 245 GLU A O 1
ATOM 2012 N N . ARG A 1 246 ? 31.102 3.831 -11.531 1.00 69.50 246 ARG A N 1
ATOM 2013 C CA . ARG A 1 246 ? 30.260 3.471 -10.392 1.00 69.50 246 ARG A CA 1
ATOM 2014 C C . ARG A 1 246 ? 28.834 3.246 -10.878 1.00 69.50 246 ARG A C 1
ATOM 2016 O O . ARG A 1 246 ? 28.326 3.985 -11.718 1.00 69.50 246 ARG A O 1
ATOM 2023 N N . LYS A 1 247 ? 28.175 2.223 -10.328 1.00 69.00 247 LYS A N 1
ATOM 2024 C CA . LYS A 1 247 ? 26.753 1.974 -10.579 1.00 69.00 247 LYS A CA 1
ATOM 2025 C C . LYS A 1 247 ? 25.961 3.151 -10.013 1.00 69.00 247 LYS A C 1
ATOM 2027 O O . LYS A 1 247 ? 25.941 3.331 -8.797 1.00 69.00 247 LYS A O 1
ATOM 2032 N N . LYS A 1 248 ? 25.326 3.938 -10.886 1.00 64.69 248 LYS A N 1
ATOM 2033 C CA . LYS A 1 248 ? 24.388 4.983 -10.460 1.00 64.69 248 LYS A CA 1
ATOM 2034 C C . LYS A 1 248 ? 23.280 4.357 -9.618 1.00 64.69 248 LYS A C 1
ATOM 2036 O O . LYS A 1 248 ? 22.881 3.215 -9.863 1.00 64.69 248 LYS A O 1
ATOM 2041 N N . THR A 1 249 ? 22.781 5.109 -8.641 1.00 61.41 249 THR A N 1
ATOM 2042 C CA . THR A 1 249 ? 21.589 4.714 -7.888 1.00 61.41 249 THR A CA 1
ATOM 2043 C C . THR A 1 249 ? 20.458 4.445 -8.894 1.00 61.41 249 THR A C 1
ATOM 2045 O O . THR A 1 249 ? 20.190 5.316 -9.725 1.00 61.41 249 THR A O 1
ATOM 2048 N N . PRO A 1 250 ? 19.830 3.255 -8.891 1.00 61.75 250 PRO A N 1
ATOM 2049 C CA . PRO A 1 250 ? 18.738 2.944 -9.805 1.00 61.75 250 PRO A CA 1
ATOM 2050 C C . PRO A 1 250 ? 17.634 3.997 -9.713 1.00 61.75 250 PRO A C 1
ATOM 2052 O O . PRO A 1 250 ? 17.212 4.345 -8.612 1.00 61.75 250 PRO A O 1
ATOM 2055 N N . SER A 1 251 ? 17.119 4.460 -10.855 1.00 58.66 251 SER A N 1
ATOM 2056 C CA . SER A 1 251 ? 16.032 5.451 -10.911 1.00 58.66 251 SER A CA 1
ATOM 2057 C C . SER A 1 251 ? 14.758 4.997 -10.187 1.00 58.66 251 SER A C 1
ATOM 2059 O O . SER A 1 251 ? 13.937 5.826 -9.827 1.00 58.66 251 SER A O 1
ATOM 2061 N N . SER A 1 252 ? 14.613 3.694 -9.924 1.00 54.72 252 SER A N 1
ATOM 2062 C CA . SER A 1 252 ? 13.536 3.114 -9.114 1.00 54.72 252 SER A CA 1
ATOM 2063 C C . SER A 1 252 ? 13.607 3.463 -7.621 1.00 54.72 252 SER A C 1
ATOM 2065 O O . SER A 1 252 ? 12.657 3.184 -6.900 1.00 54.72 252 SER A O 1
ATOM 2067 N N . LEU A 1 253 ? 14.734 4.000 -7.144 1.00 55.88 253 LEU A N 1
ATOM 2068 C CA . LEU A 1 253 ? 14.958 4.386 -5.745 1.00 55.88 253 LEU A CA 1
ATOM 2069 C C . LEU A 1 253 ? 15.009 5.907 -5.547 1.00 55.88 253 LEU A C 1
ATOM 2071 O O . LEU A 1 253 ? 15.185 6.355 -4.418 1.00 55.88 253 LEU A O 1
ATOM 2075 N N . ILE A 1 254 ? 14.887 6.689 -6.623 1.00 58.75 254 ILE A N 1
ATOM 2076 C CA . ILE A 1 254 ? 14.803 8.148 -6.555 1.00 58.75 254 ILE A CA 1
ATOM 2077 C C . ILE A 1 254 ? 13.329 8.486 -6.295 1.00 58.75 254 ILE A C 1
ATOM 2079 O O . ILE A 1 254 ? 12.496 8.182 -7.154 1.00 58.75 254 ILE A O 1
ATOM 2083 N N . PRO A 1 255 ? 12.969 9.065 -5.135 1.00 56.62 255 PRO A N 1
ATOM 2084 C CA . PRO A 1 255 ? 11.617 9.559 -4.917 1.00 56.62 255 PRO A CA 1
ATOM 2085 C C . PRO A 1 255 ? 11.313 10.607 -5.990 1.00 56.62 255 PRO A C 1
ATOM 2087 O O . PRO A 1 255 ? 12.092 11.542 -6.167 1.00 56.62 255 PRO A O 1
ATOM 2090 N N . GLN A 1 256 ? 10.217 10.450 -6.736 1.00 49.75 256 GLN A N 1
ATOM 2091 C CA . GLN A 1 256 ? 9.744 11.532 -7.596 1.00 49.75 256 GLN A CA 1
ATOM 2092 C C . GLN A 1 256 ? 9.342 12.701 -6.693 1.00 49.75 256 GLN A C 1
ATOM 2094 O O . GLN A 1 256 ? 8.385 12.584 -5.930 1.00 49.75 256 GLN A O 1
ATOM 2099 N N . GLU A 1 257 ? 10.073 13.812 -6.776 1.00 49.16 257 GLU A N 1
ATOM 2100 C CA . GLU A 1 257 ? 9.646 15.111 -6.253 1.00 49.16 257 GLU A CA 1
ATOM 2101 C C . GLU A 1 257 ? 8.452 15.607 -7.081 1.00 49.16 257 GLU A C 1
ATOM 2103 O O . GLU A 1 257 ? 8.583 16.474 -7.936 1.00 49.16 257 GLU A O 1
ATOM 2108 N N . ASN A 1 258 ? 7.277 15.020 -6.866 1.00 41.53 258 ASN A N 1
ATOM 2109 C CA . ASN A 1 258 ? 6.022 15.589 -7.331 1.00 41.53 258 ASN A CA 1
ATOM 2110 C C . ASN A 1 258 ? 5.286 16.137 -6.108 1.00 41.53 258 ASN A C 1
ATOM 2112 O O . ASN A 1 258 ? 4.757 15.378 -5.300 1.00 41.53 258 ASN A O 1
ATOM 2116 N N . GLU A 1 259 ? 5.343 17.464 -5.985 1.00 46.41 259 GLU A N 1
ATOM 2117 C CA . GLU A 1 259 ? 4.350 18.356 -5.376 1.00 46.41 259 GLU A CA 1
ATOM 2118 C C . GLU A 1 259 ? 3.486 17.758 -4.252 1.00 46.41 259 GLU A C 1
ATOM 2120 O O . GLU A 1 259 ? 2.340 17.363 -4.447 1.00 46.41 259 GLU A O 1
ATOM 2125 N N . THR A 1 260 ? 3.992 17.821 -3.022 1.00 39.78 260 THR A N 1
ATOM 2126 C CA . THR A 1 260 ? 3.135 18.042 -1.849 1.00 39.78 260 THR A CA 1
ATOM 2127 C C . THR A 1 260 ? 3.359 19.457 -1.332 1.00 39.78 260 THR A C 1
ATOM 2129 O O . THR A 1 260 ? 3.925 19.664 -0.262 1.00 39.78 260 THR A O 1
ATOM 2132 N N . THR A 1 261 ? 2.922 20.446 -2.110 1.00 40.62 261 THR A N 1
ATOM 2133 C CA . THR A 1 261 ? 2.335 21.662 -1.538 1.00 40.62 261 THR A CA 1
ATOM 2134 C C . THR A 1 261 ? 0.909 21.303 -1.134 1.00 40.62 261 THR A C 1
ATOM 2136 O O . THR A 1 261 ? 0.019 21.224 -1.976 1.00 40.62 261 THR A O 1
ATOM 2139 N N . LEU A 1 262 ? 0.725 20.985 0.146 1.00 38.59 262 LEU A N 1
ATOM 2140 C CA . LEU A 1 262 ? -0.583 20.981 0.793 1.00 38.59 262 LEU A CA 1
ATOM 2141 C C . LEU A 1 262 ? -0.812 22.403 1.317 1.00 38.59 262 LEU A C 1
ATOM 2143 O O . LEU A 1 262 ? -0.111 22.820 2.241 1.00 38.59 262 LEU A O 1
ATOM 2147 N N . ASP A 1 263 ? -1.735 23.120 0.675 1.00 38.44 263 ASP A N 1
ATOM 2148 C CA . ASP A 1 263 ? -2.488 24.219 1.296 1.00 38.44 263 ASP A CA 1
ATOM 2149 C C . ASP A 1 263 ? -3.463 23.663 2.350 1.00 38.44 263 ASP A C 1
ATOM 2151 O O . ASP A 1 263 ? -4.016 22.556 2.124 1.00 38.44 263 ASP A O 1
#